Protein AF-A0A670I6H8-F1 (afdb_monomer)

Nearest PDB structures (foldseek):
  3t0o-assembly1_A  TM=8.809E-01  e=8.832E-13  Homo sapiens
  1v9h-assembly1_A  TM=9.093E-01  e=8.965E-08  Momordica charantia
  1j1g-assembly1_A  TM=8.677E-01  e=6.181E-08  Momordica charantia
  1ucg-assembly2_B  TM=8.524E-01  e=5.132E-08  Momordica charantia
  1j1f-assembly1_A  TM=8.633E-01  e=8.426E-08  Momordica charantia

Secondary structure (DSSP, 8-state):
--EEEEE-------------HHHHHHHHHHHHHHHHHS-SS----HHHHHHHHHHHHHHHHHSS------------TT----EEEEEE-HHHHHHHSTTT--SS--SS-EEEEEEESS-----TTS---GGGGGGGHHHHHHHS--SSSS-HHHHHHHHIIIIIHHHTTSGGG-SHHHHHHHHHHHHHHH-GGGG--SSGGGTTT--

Organism: Podarcis muralis (NCBI:txid64176)

pLDDT: mean 74.0, std 23.52, range [24.11, 98.75]

Radius of gyration: 29.2 Å; Cα contacts (8 Å, |Δi|>4): 208; chains: 1; bounding box: 50×47×90 Å

Structure (mmCIF, N/CA/C/O backbone):
data_AF-A0A670I6H8-F1
#
_entry.id   AF-A0A670I6H8-F1
#
loop_
_atom_site.group_PDB
_atom_site.id
_atom_site.type_symbol
_atom_site.label_atom_id
_atom_site.label_alt_id
_atom_site.label_comp_id
_atom_site.label_asym_id
_atom_site.label_entity_id
_atom_site.label_seq_id
_atom_site.pdbx_PDB_ins_code
_atom_site.Cartn_x
_atom_site.Cartn_y
_atom_site.Cartn_z
_atom_site.occupancy
_atom_site.B_iso_or_equiv
_atom_site.auth_seq_id
_atom_site.auth_comp_id
_atom_site.auth_asym_id
_atom_site.auth_atom_id
_atom_site.pdbx_PDB_model_num
ATOM 1 N N . MET A 1 1 ? -14.202 -12.743 -1.312 1.00 36.81 1 MET A N 1
ATOM 2 C CA . MET A 1 1 ? -14.841 -11.871 -2.321 1.00 36.81 1 MET A CA 1
ATOM 3 C C . MET A 1 1 ? -14.499 -10.436 -1.952 1.00 36.81 1 MET A C 1
ATOM 5 O O . MET A 1 1 ? -14.964 -9.972 -0.919 1.00 36.81 1 MET A O 1
ATOM 9 N N . GLY A 1 2 ? -13.589 -9.800 -2.690 1.00 37.97 2 GLY A N 1
ATOM 10 C CA . GLY A 1 2 ? -13.248 -8.386 -2.511 1.00 37.97 2 GLY A CA 1
ATOM 11 C C . GLY A 1 2 ? -14.056 -7.534 -3.485 1.00 37.97 2 GLY A C 1
ATOM 12 O O . GLY A 1 2 ? -14.325 -7.978 -4.600 1.00 37.97 2 GLY A O 1
ATOM 13 N N . ALA A 1 3 ? -14.458 -6.337 -3.071 1.00 42.72 3 ALA A N 1
ATOM 14 C CA . ALA A 1 3 ? -14.991 -5.346 -3.997 1.00 42.72 3 ALA A CA 1
ATOM 15 C C . ALA A 1 3 ? -13.792 -4.588 -4.585 1.00 42.72 3 ALA A C 1
ATOM 17 O O . ALA A 1 3 ? -13.100 -3.858 -3.874 1.00 42.72 3 ALA A O 1
ATOM 18 N N . GLY A 1 4 ? -13.490 -4.827 -5.861 1.00 40.19 4 GLY A N 1
ATOM 19 C CA . GLY A 1 4 ? -12.457 -4.095 -6.591 1.00 40.19 4 GLY A CA 1
ATOM 20 C C . GLY A 1 4 ? -13.044 -2.832 -7.206 1.00 40.19 4 GLY A C 1
ATOM 21 O O . GLY A 1 4 ? -14.034 -2.909 -7.931 1.00 40.19 4 GLY A O 1
ATOM 22 N N . VAL A 1 5 ? -12.445 -1.675 -6.936 1.00 48.03 5 VAL A N 1
ATOM 23 C CA . VAL A 1 5 ? -12.724 -0.461 -7.711 1.00 48.03 5 VAL A CA 1
ATOM 24 C C . VAL A 1 5 ? -11.709 -0.412 -8.848 1.00 48.03 5 VAL A C 1
ATOM 26 O O . VAL A 1 5 ? -10.502 -0.369 -8.610 1.00 48.03 5 VAL A O 1
ATOM 29 N N . LEU A 1 6 ? -12.211 -0.446 -10.082 1.00 45.69 6 LEU A N 1
ATOM 30 C CA . LEU A 1 6 ? -11.422 -0.242 -11.294 1.00 45.69 6 LEU A CA 1
ATOM 31 C C . LEU A 1 6 ? -10.987 1.223 -11.367 1.00 45.69 6 LEU A C 1
ATOM 33 O O . LEU A 1 6 ? -11.836 2.116 -11.398 1.00 45.69 6 LEU A O 1
ATOM 37 N N . GLN A 1 7 ? -9.682 1.477 -11.418 1.00 49.28 7 GLN A N 1
ATOM 38 C CA . GLN A 1 7 ? -9.163 2.806 -11.723 1.00 49.28 7 GLN A CA 1
ATOM 39 C C . GLN A 1 7 ? -8.162 2.728 -12.866 1.00 49.28 7 GLN A C 1
ATOM 41 O O . GLN A 1 7 ? -7.113 2.100 -12.752 1.00 49.28 7 GLN A O 1
ATOM 46 N N . ASN A 1 8 ? -8.488 3.412 -13.961 1.00 43.06 8 ASN A N 1
ATOM 47 C CA . ASN A 1 8 ? -7.545 3.644 -15.040 1.00 43.06 8 ASN A CA 1
ATOM 48 C C . ASN A 1 8 ? -6.608 4.796 -14.624 1.00 43.06 8 ASN A C 1
ATOM 50 O O . ASN A 1 8 ? -7.064 5.924 -14.425 1.00 43.06 8 ASN A O 1
ATOM 54 N N . LEU A 1 9 ? -5.317 4.503 -14.432 1.00 48.88 9 LEU A N 1
ATOM 55 C CA . LEU A 1 9 ? -4.284 5.491 -14.087 1.00 48.88 9 LEU A CA 1
ATOM 56 C C . LEU A 1 9 ? -3.598 6.094 -15.329 1.00 48.88 9 LEU A C 1
ATOM 58 O O . LEU A 1 9 ? -2.541 6.711 -15.189 1.00 48.88 9 LEU A O 1
ATOM 62 N N . GLU A 1 10 ? -4.175 5.950 -16.528 1.00 43.66 10 GLU A N 1
ATOM 63 C CA . GLU A 1 10 ? -3.651 6.527 -17.772 1.00 43.66 10 GLU A CA 1
ATOM 64 C C . GLU A 1 10 ? -3.639 8.066 -17.749 1.00 43.66 10 GLU A C 1
ATOM 66 O O . GLU A 1 10 ? -4.534 8.764 -18.219 1.00 43.66 10 GLU A O 1
ATOM 71 N N . GLY A 1 11 ? -2.553 8.598 -17.200 1.00 36.62 11 GLY A N 1
ATOM 72 C CA . GLY A 1 11 ? -2.051 9.946 -17.409 1.00 36.62 11 GLY A CA 1
ATOM 73 C C . GLY A 1 11 ? -0.673 9.897 -18.065 1.00 36.62 11 GLY A C 1
ATOM 74 O O . GLY A 1 11 ? 0.249 10.542 -17.576 1.00 36.62 11 GLY A O 1
ATOM 75 N N . GLN A 1 12 ? -0.498 9.118 -19.139 1.00 33.16 12 GLN A N 1
ATOM 76 C CA . GLN A 1 12 ? 0.693 9.229 -19.983 1.00 33.16 12 GLN A CA 1
ATOM 77 C C . GLN A 1 12 ? 0.492 10.367 -20.983 1.00 33.16 12 GLN A C 1
ATOM 79 O O . GLN A 1 12 ? -0.220 10.266 -21.980 1.00 33.16 12 GLN A O 1
ATOM 84 N N . LYS A 1 13 ? 1.144 11.490 -20.693 1.00 26.19 13 LYS A N 1
ATOM 85 C CA . LYS A 1 13 ? 1.413 12.528 -21.678 1.00 26.19 13 LYS A CA 1
ATOM 86 C C . LYS A 1 13 ? 2.395 11.918 -22.684 1.00 26.19 13 LYS A C 1
ATOM 88 O O . LYS A 1 13 ? 3.559 11.718 -22.351 1.00 26.19 13 LYS A O 1
ATOM 93 N N . PHE A 1 14 ? 1.923 11.582 -23.882 1.00 24.11 14 PHE A N 1
ATOM 94 C CA . PHE A 1 14 ? 2.799 11.250 -25.003 1.00 24.11 14 PHE A CA 1
ATOM 95 C C . PHE A 1 14 ? 3.591 12.509 -25.374 1.00 24.11 14 PHE A C 1
ATOM 97 O O . PHE A 1 14 ? 3.126 13.340 -26.154 1.00 24.11 14 PHE A O 1
ATOM 104 N N . ASP A 1 15 ? 4.784 12.673 -24.803 1.00 24.97 15 ASP A N 1
ATOM 105 C CA . ASP A 1 15 ? 5.810 13.483 -25.448 1.00 24.97 15 ASP A CA 1
ATOM 106 C C . ASP A 1 15 ? 6.264 12.696 -26.679 1.00 24.97 15 ASP A C 1
ATOM 108 O O . ASP A 1 15 ? 7.036 11.739 -26.599 1.00 24.97 15 ASP A O 1
ATOM 112 N N . PHE A 1 16 ? 5.736 13.082 -27.842 1.00 25.30 16 PHE A N 1
ATOM 113 C CA . PHE A 1 16 ? 6.288 12.676 -29.126 1.00 25.30 16 PHE A CA 1
ATOM 114 C C . PHE A 1 16 ? 7.696 13.272 -29.248 1.00 25.30 16 PHE A C 1
ATOM 116 O O . PHE A 1 16 ? 7.891 14.329 -29.849 1.00 25.30 16 PHE A O 1
ATOM 123 N N . SER A 1 17 ? 8.704 12.586 -28.708 1.00 25.92 17 SER A N 1
ATOM 124 C CA . SER A 1 17 ? 10.067 12.746 -29.203 1.00 25.92 17 SER A CA 1
ATOM 125 C C . SER A 1 17 ? 10.084 12.190 -30.624 1.00 25.92 17 SER A C 1
ATOM 127 O O . SER A 1 17 ? 10.153 10.985 -30.856 1.00 25.92 17 SER A O 1
ATOM 129 N N . PHE A 1 18 ? 9.949 13.092 -31.594 1.00 30.95 18 PHE A N 1
ATOM 130 C CA . PHE A 1 18 ? 10.131 12.807 -33.009 1.00 30.95 18 PHE A CA 1
ATOM 131 C C . PHE A 1 18 ? 11.586 12.401 -33.259 1.00 30.95 18 PHE A C 1
ATOM 133 O O . PHE A 1 18 ? 12.443 13.227 -33.561 1.00 30.95 18 PHE A O 1
ATOM 140 N N . THR A 1 19 ? 11.866 11.107 -33.190 1.00 42.59 19 THR A N 1
ATOM 141 C CA . THR A 1 19 ? 13.058 10.528 -33.808 1.00 42.59 19 THR A CA 1
ATOM 142 C C . THR A 1 19 ? 12.601 9.488 -34.815 1.00 42.59 19 THR A C 1
ATOM 144 O O . THR A 1 19 ? 12.509 8.307 -34.498 1.00 42.59 19 THR A O 1
ATOM 147 N N . SER A 1 20 ? 12.258 9.917 -36.031 1.00 39.44 20 SER A N 1
ATOM 148 C CA . SER A 1 20 ? 11.932 8.975 -37.101 1.00 39.44 20 SER A CA 1
ATOM 149 C C . SER A 1 20 ? 12.621 9.331 -38.413 1.00 39.44 20 SER A C 1
ATOM 151 O O . SER A 1 20 ? 12.510 10.450 -38.925 1.00 39.44 20 SER A O 1
ATOM 153 N N . ASN A 1 21 ? 13.265 8.314 -38.989 1.00 43.53 21 ASN A N 1
ATOM 154 C CA . ASN A 1 21 ? 13.828 8.278 -40.339 1.00 43.53 21 ASN A CA 1
ATOM 155 C C . ASN A 1 21 ? 12.810 8.656 -41.436 1.00 43.53 21 ASN A C 1
ATOM 157 O O . ASN A 1 21 ? 13.212 8.973 -42.554 1.00 43.53 21 ASN A O 1
ATOM 161 N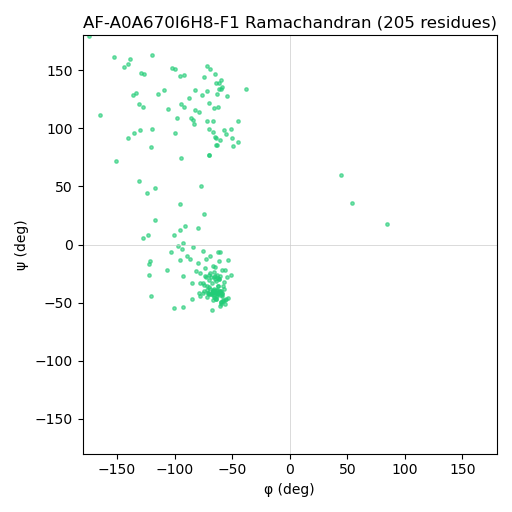 N . SER A 1 22 ? 11.510 8.707 -41.120 1.00 42.31 22 SER A N 1
ATOM 162 C CA . SER A 1 22 ? 10.468 9.259 -41.995 1.00 42.31 22 SER A CA 1
ATOM 163 C C . SER A 1 22 ? 10.731 10.722 -42.368 1.00 42.31 22 SER A C 1
ATOM 165 O O . SER A 1 22 ? 10.470 11.121 -43.499 1.00 42.31 22 SER A O 1
ATOM 167 N N . CYS A 1 23 ? 11.283 11.524 -41.448 1.00 47.53 23 CYS A N 1
ATOM 168 C CA . CYS A 1 23 ? 11.564 12.936 -41.710 1.00 47.53 23 CYS A CA 1
ATOM 169 C C . CYS A 1 23 ? 12.753 13.092 -42.673 1.00 47.53 23 CYS A C 1
ATOM 171 O O . CYS A 1 23 ? 12.693 13.890 -43.603 1.00 47.53 23 CYS A O 1
ATOM 173 N N . LEU A 1 24 ? 13.792 12.255 -42.538 1.00 47.47 24 LEU A N 1
ATOM 174 C CA . LEU A 1 24 ? 14.937 12.245 -43.458 1.00 47.47 24 LEU A CA 1
ATOM 175 C C . LEU A 1 24 ? 14.542 11.854 -44.886 1.00 47.47 24 LEU A C 1
ATOM 177 O O . LEU A 1 24 ? 15.033 12.465 -45.830 1.00 47.47 24 LEU A O 1
ATOM 181 N N . ILE A 1 25 ? 13.641 10.886 -45.065 1.00 49.50 25 ILE A N 1
ATOM 182 C CA . ILE A 1 25 ? 13.206 10.448 -46.402 1.00 49.50 25 ILE A CA 1
ATOM 183 C C . ILE A 1 25 ? 12.370 11.537 -47.091 1.00 49.50 25 ILE A C 1
ATOM 185 O O . ILE A 1 25 ? 12.605 11.845 -48.260 1.00 49.50 25 ILE A O 1
ATOM 189 N N . VAL A 1 26 ? 11.454 12.184 -46.362 1.00 53.72 26 VAL A N 1
ATOM 190 C CA . VAL A 1 26 ? 10.645 13.292 -46.901 1.00 53.72 26 VAL A CA 1
ATOM 191 C C . VAL A 1 26 ? 11.522 14.510 -47.221 1.00 53.72 26 VAL A C 1
ATOM 193 O O . VAL A 1 26 ? 11.365 15.122 -48.279 1.00 53.72 26 VAL A O 1
ATOM 196 N N . VAL A 1 27 ? 12.500 14.823 -46.365 1.00 54.62 27 VAL A N 1
ATOM 197 C CA . VAL A 1 27 ? 13.456 15.922 -46.577 1.00 54.62 27 VAL A CA 1
ATOM 198 C C . VAL A 1 27 ? 14.383 15.637 -47.764 1.00 54.62 27 VAL A C 1
ATOM 200 O O . VAL A 1 27 ? 14.604 16.531 -48.579 1.00 54.62 27 VAL A O 1
ATOM 203 N N . LEU A 1 28 ? 14.867 14.403 -47.939 1.00 52.50 28 LEU A N 1
ATOM 204 C CA . LEU A 1 28 ? 15.690 14.018 -49.093 1.00 52.50 28 LEU A CA 1
ATOM 205 C C . LEU A 1 28 ? 14.898 14.071 -50.405 1.00 52.50 28 LEU A C 1
ATOM 207 O O . LEU A 1 28 ? 15.410 14.580 -51.402 1.00 52.50 28 LEU A O 1
ATOM 211 N N . CYS A 1 29 ? 13.636 13.631 -50.412 1.00 54.56 29 CYS A N 1
ATOM 212 C CA . CYS A 1 29 ? 12.775 13.748 -51.589 1.00 54.56 29 CYS A CA 1
ATOM 213 C C . CYS A 1 29 ? 12.508 15.213 -51.967 1.00 54.56 29 CYS A C 1
ATOM 215 O O . CYS A 1 29 ? 12.583 15.551 -53.147 1.00 54.56 29 CYS A O 1
ATOM 217 N N . LEU A 1 30 ? 12.267 16.096 -50.991 1.00 54.38 30 LEU A N 1
ATOM 218 C CA . LEU A 1 30 ? 12.069 17.527 -51.243 1.00 54.38 30 LEU A CA 1
ATOM 219 C C . LEU A 1 30 ? 13.361 18.227 -51.698 1.00 54.38 30 LEU A C 1
ATOM 221 O O . LEU A 1 30 ? 13.311 19.040 -52.620 1.00 54.38 30 LEU A O 1
ATOM 225 N N . HIS A 1 31 ? 14.523 17.874 -51.138 1.00 53.84 31 HIS A N 1
ATOM 226 C CA . HIS A 1 31 ? 15.820 18.423 -51.558 1.00 53.84 31 HIS A CA 1
ATOM 227 C C . HIS A 1 31 ? 16.220 18.005 -52.976 1.00 53.84 31 HIS A C 1
ATOM 229 O O . HIS A 1 31 ? 16.730 18.828 -53.741 1.00 53.84 31 HIS A O 1
ATOM 235 N N . VAL A 1 32 ? 15.974 16.749 -53.358 1.00 57.47 32 VAL A N 1
ATOM 236 C CA . VAL A 1 32 ? 16.208 16.276 -54.731 1.00 57.47 32 VAL A CA 1
ATOM 237 C C . VAL A 1 32 ? 15.244 16.966 -55.699 1.00 57.47 32 VAL A C 1
ATOM 239 O O . VAL A 1 32 ? 15.658 17.380 -56.779 1.00 57.47 32 VAL A O 1
ATOM 242 N N . PHE A 1 33 ? 13.987 17.177 -55.299 1.00 58.31 33 PHE A N 1
ATOM 243 C CA . PHE A 1 33 ? 12.995 17.874 -56.117 1.00 58.31 33 PHE A CA 1
ATOM 244 C C . PHE A 1 33 ? 13.359 19.351 -56.345 1.00 58.31 33 PHE A C 1
ATOM 246 O O . PHE A 1 33 ? 13.346 19.813 -57.485 1.00 58.31 33 PHE A O 1
ATOM 253 N N . PHE A 1 34 ? 13.784 20.072 -55.301 1.00 55.00 34 PHE A N 1
ATOM 254 C CA . PHE A 1 34 ? 14.253 21.458 -55.427 1.00 55.00 34 PHE A CA 1
ATOM 255 C C . PHE A 1 34 ? 15.538 21.572 -56.264 1.00 55.00 34 PHE A C 1
ATOM 257 O O . PHE A 1 34 ? 15.620 22.437 -57.134 1.00 55.00 34 PHE A O 1
ATOM 264 N N . SER A 1 35 ? 16.488 20.642 -56.109 1.00 50.97 35 SER A N 1
ATOM 265 C CA . SER A 1 35 ? 17.739 20.634 -56.890 1.00 50.97 35 SER A CA 1
ATOM 266 C C . SER A 1 35 ? 17.515 20.383 -58.391 1.00 50.97 35 SER A C 1
ATOM 268 O O . SER A 1 35 ? 18.292 20.843 -59.233 1.00 50.97 35 SER A O 1
ATOM 270 N N . ILE A 1 36 ? 16.444 19.663 -58.745 1.00 52.12 36 ILE A N 1
ATOM 271 C CA . ILE A 1 36 ? 16.041 19.419 -60.138 1.00 52.12 36 ILE A CA 1
ATOM 272 C C . ILE A 1 36 ? 15.326 20.645 -60.732 1.00 52.12 36 ILE A C 1
ATOM 274 O O . ILE A 1 36 ? 15.494 20.917 -61.921 1.00 52.12 36 ILE A O 1
ATOM 278 N N . ILE A 1 37 ? 14.580 21.409 -59.925 1.00 49.53 37 ILE A N 1
ATOM 279 C CA . ILE A 1 37 ? 13.879 22.628 -60.366 1.00 49.53 37 ILE A CA 1
ATOM 280 C C . ILE A 1 37 ? 14.847 23.811 -60.558 1.00 49.53 37 ILE A C 1
ATOM 282 O O . ILE A 1 37 ? 14.653 24.606 -61.475 1.00 49.53 37 ILE A O 1
ATOM 286 N N . GLU A 1 38 ? 15.916 23.913 -59.760 1.00 45.38 38 GLU A N 1
ATOM 287 C CA . GLU A 1 38 ? 16.879 25.031 -59.822 1.00 45.38 38 GLU A CA 1
ATOM 288 C C . GLU A 1 38 ? 17.992 24.892 -60.879 1.00 45.38 38 GLU A C 1
ATOM 290 O O . GLU A 1 38 ? 18.788 25.812 -61.068 1.00 45.38 38 GLU A O 1
ATOM 295 N N . SER A 1 39 ? 18.057 23.787 -61.628 1.00 38.44 39 SER A N 1
ATOM 296 C CA . SER A 1 39 ? 19.054 23.620 -62.697 1.00 38.44 39 SER A CA 1
ATOM 297 C C . SER A 1 39 ? 18.614 24.315 -64.002 1.00 38.44 39 SER A C 1
ATOM 299 O O . SER A 1 39 ? 17.664 23.864 -64.644 1.00 38.44 39 SER A O 1
ATOM 301 N N . PRO A 1 40 ? 19.319 25.350 -64.510 1.00 48.34 40 PRO A N 1
ATOM 302 C CA . PRO A 1 40 ? 18.792 26.216 -65.571 1.00 48.34 40 PRO A CA 1
ATOM 303 C C . PRO A 1 40 ? 18.878 25.638 -66.996 1.00 48.34 40 PRO A C 1
ATOM 305 O O . PRO A 1 40 ? 18.728 26.384 -67.963 1.00 48.34 40 PRO A O 1
ATOM 308 N N . LYS A 1 41 ? 19.130 24.334 -67.187 1.00 49.38 41 LYS A N 1
ATOM 309 C CA . LYS A 1 41 ? 19.254 23.727 -68.530 1.00 49.38 41 LYS A CA 1
ATOM 310 C C . LYS A 1 41 ? 18.837 22.253 -68.587 1.00 49.38 41 LYS A C 1
ATOM 312 O O . LYS A 1 41 ? 19.676 21.381 -68.804 1.00 49.38 41 LYS A O 1
ATOM 317 N N . ARG A 1 42 ? 17.538 21.957 -68.487 1.00 48.41 42 ARG A N 1
ATOM 318 C CA . ARG A 1 42 ? 16.946 20.779 -69.157 1.00 48.41 42 ARG A CA 1
ATOM 319 C C . ARG A 1 42 ? 15.424 20.888 -69.200 1.00 48.41 42 ARG A C 1
ATOM 321 O O . ARG A 1 42 ? 14.772 20.771 -68.171 1.00 48.41 42 ARG A O 1
ATOM 328 N N . SER A 1 43 ? 14.846 21.079 -70.387 1.00 50.56 43 SER A N 1
ATOM 329 C CA . SER A 1 43 ? 13.400 20.910 -70.551 1.00 50.56 43 SER A CA 1
ATOM 330 C C . SER A 1 43 ? 13.086 19.418 -70.472 1.00 50.56 43 SER A C 1
ATOM 332 O O . SER A 1 43 ? 13.400 18.657 -71.391 1.00 50.56 43 SER A O 1
ATOM 334 N N . MET A 1 44 ? 12.507 18.988 -69.359 1.00 52.03 44 MET A N 1
ATOM 335 C CA . MET A 1 44 ? 12.016 17.626 -69.219 1.00 52.03 44 MET A CA 1
ATOM 336 C C . MET A 1 44 ? 10.705 17.506 -69.999 1.00 52.03 44 MET A C 1
ATOM 338 O O . MET A 1 44 ? 9.807 18.336 -69.875 1.00 52.03 44 MET A O 1
ATOM 342 N N . ASN A 1 45 ? 10.614 16.500 -70.860 1.00 51.91 45 ASN A N 1
ATOM 343 C CA . ASN A 1 45 ? 9.425 16.217 -71.649 1.00 51.91 45 ASN A CA 1
ATOM 344 C C . ASN A 1 45 ? 8.250 15.825 -70.725 1.00 51.91 45 ASN A C 1
ATOM 346 O O . ASN A 1 45 ? 8.449 15.072 -69.767 1.00 51.91 45 ASN A O 1
ATOM 350 N N . PRO A 1 46 ? 7.021 16.300 -71.007 1.00 52.31 46 PRO A N 1
ATOM 351 C CA . PRO A 1 46 ? 5.875 16.193 -70.095 1.00 52.31 46 PRO A CA 1
ATOM 352 C C . PRO A 1 46 ? 5.497 14.743 -69.759 1.00 52.31 46 PRO A C 1
ATOM 354 O O . PRO A 1 46 ? 5.022 14.463 -68.662 1.00 52.31 46 PRO A O 1
ATOM 357 N N . ILE A 1 47 ? 5.800 13.808 -70.663 1.00 57.09 47 ILE A N 1
ATOM 358 C CA . ILE A 1 47 ? 5.600 12.366 -70.471 1.00 57.09 47 ILE A CA 1
ATOM 359 C C . ILE A 1 47 ? 6.535 11.822 -69.379 1.00 57.09 47 ILE A C 1
ATOM 361 O O . ILE A 1 47 ? 6.100 11.069 -68.518 1.00 57.09 47 ILE A O 1
ATOM 365 N N . THR A 1 48 ? 7.797 12.256 -69.345 1.00 54.44 48 THR A N 1
ATOM 366 C CA . THR A 1 48 ? 8.786 11.791 -68.356 1.00 54.44 48 THR A CA 1
ATOM 367 C C . THR A 1 48 ? 8.494 12.342 -66.963 1.00 54.44 48 THR A C 1
ATOM 369 O O . THR A 1 48 ? 8.656 11.630 -65.977 1.00 54.44 48 THR A O 1
ATOM 372 N N . SER A 1 49 ? 8.001 13.582 -66.871 1.00 57.00 49 SER A N 1
ATOM 373 C CA . SER A 1 49 ? 7.547 14.155 -65.597 1.00 57.00 49 SER A CA 1
ATOM 374 C C . SER A 1 49 ? 6.331 13.398 -65.056 1.00 57.00 49 SER A C 1
ATOM 376 O O . SER A 1 49 ? 6.335 12.986 -63.898 1.00 57.00 49 SER A O 1
ATOM 378 N N . TYR A 1 50 ? 5.342 13.114 -65.906 1.00 64.12 50 TYR A N 1
ATOM 379 C CA . TYR A 1 50 ? 4.165 12.336 -65.523 1.00 64.12 50 TYR A CA 1
ATOM 380 C C . TYR A 1 50 ? 4.522 10.902 -65.097 1.00 64.12 50 TYR A C 1
ATOM 382 O O . TYR A 1 50 ? 4.046 10.438 -64.065 1.00 64.12 50 TYR A O 1
ATOM 390 N N . CYS A 1 51 ? 5.422 10.221 -65.815 1.00 63.38 51 CYS A N 1
ATOM 391 C CA . CYS A 1 51 ? 5.891 8.884 -65.441 1.00 63.38 51 CYS A CA 1
ATOM 392 C C . CYS A 1 51 ? 6.609 8.855 -64.082 1.00 63.38 51 CYS A C 1
ATOM 394 O O . CYS A 1 51 ? 6.440 7.891 -63.340 1.00 63.38 51 CYS A O 1
ATOM 396 N N . LEU A 1 52 ? 7.363 9.902 -63.729 1.00 62.56 52 LEU A N 1
ATOM 397 C CA . LEU A 1 52 ? 8.003 10.015 -62.413 1.00 62.56 52 LEU A CA 1
ATOM 398 C C . LEU A 1 52 ? 6.977 10.257 -61.301 1.00 62.56 52 LEU A C 1
ATOM 400 O O . LEU A 1 52 ? 7.048 9.609 -60.263 1.00 62.56 52 LEU A O 1
ATOM 404 N N . PHE A 1 53 ? 5.989 11.127 -61.523 1.00 65.44 53 PHE A N 1
ATOM 405 C CA . PHE A 1 53 ? 4.926 11.376 -60.544 1.00 65.44 53 PHE A CA 1
ATOM 406 C C . PHE A 1 53 ? 4.061 10.143 -60.300 1.00 65.44 53 PHE A C 1
ATOM 408 O O . PHE A 1 53 ? 3.816 9.779 -59.154 1.00 65.44 53 PHE A O 1
ATOM 415 N N . VAL A 1 54 ? 3.639 9.473 -61.371 1.00 67.00 54 VAL A N 1
ATOM 416 C CA . VAL A 1 54 ? 2.832 8.256 -61.289 1.00 67.00 54 VAL A CA 1
ATOM 417 C C . VAL A 1 54 ? 3.664 7.127 -60.675 1.00 67.00 54 VAL A C 1
ATOM 419 O O . VAL A 1 54 ? 3.196 6.475 -59.752 1.00 67.00 54 VAL A O 1
ATOM 422 N N . GLY A 1 55 ? 4.928 6.960 -61.076 1.00 63.28 55 GLY A N 1
ATOM 423 C CA . GLY A 1 55 ? 5.849 5.984 -60.484 1.00 63.28 55 GLY A CA 1
ATOM 424 C C . GLY A 1 55 ? 6.074 6.185 -58.983 1.00 63.28 55 GLY A C 1
ATOM 425 O O . GLY A 1 55 ? 5.984 5.222 -58.229 1.00 63.28 55 GLY A O 1
ATOM 426 N N . CYS A 1 56 ? 6.282 7.423 -58.525 1.00 65.00 56 CYS A N 1
ATOM 427 C CA . CYS A 1 56 ? 6.403 7.743 -57.099 1.00 65.00 56 CYS A CA 1
ATOM 428 C C . CYS A 1 56 ? 5.086 7.538 -56.335 1.00 65.00 56 CYS A C 1
ATOM 430 O O . CYS A 1 56 ? 5.119 7.124 -55.182 1.00 65.00 56 CYS A O 1
ATOM 432 N N . PHE A 1 57 ? 3.933 7.778 -56.967 1.00 64.12 57 PHE A N 1
ATOM 433 C CA . PHE A 1 57 ? 2.621 7.551 -56.356 1.00 64.12 57 PHE A CA 1
ATOM 434 C C . PHE A 1 57 ? 2.316 6.052 -56.214 1.00 64.12 57 PHE A C 1
ATOM 436 O O . PHE A 1 57 ? 1.883 5.608 -55.156 1.00 64.12 57 PHE A O 1
ATOM 443 N N . TRP A 1 58 ? 2.630 5.241 -57.230 1.00 58.50 58 TRP A N 1
ATOM 444 C CA . TRP A 1 58 ? 2.524 3.781 -57.139 1.00 58.50 58 TRP A CA 1
ATOM 445 C C . TRP A 1 58 ? 3.591 3.181 -56.211 1.00 58.50 58 TRP A C 1
ATOM 447 O O . TRP A 1 58 ? 3.294 2.212 -55.531 1.00 58.50 58 TRP A O 1
ATOM 457 N N . LEU A 1 59 ? 4.786 3.770 -56.083 1.00 60.56 59 LEU A N 1
ATOM 458 C CA . LEU A 1 59 ? 5.780 3.384 -55.066 1.00 60.56 59 LEU A CA 1
ATOM 459 C C . LEU A 1 59 ? 5.391 3.830 -53.647 1.00 60.56 59 LEU A C 1
ATOM 461 O O . LEU A 1 59 ? 5.748 3.156 -52.693 1.00 60.56 59 LEU A O 1
ATOM 465 N N . ALA A 1 60 ? 4.629 4.907 -53.470 1.00 61.78 60 ALA A N 1
ATOM 466 C CA . ALA A 1 60 ? 4.082 5.268 -52.161 1.00 61.78 60 ALA A CA 1
ATOM 467 C C . ALA A 1 60 ? 2.911 4.353 -51.757 1.00 61.78 60 ALA A C 1
ATOM 469 O O . ALA A 1 60 ? 2.777 4.019 -50.585 1.00 61.78 60 ALA A O 1
ATOM 470 N N . ILE A 1 61 ? 2.093 3.916 -52.725 1.00 63.00 61 ILE A N 1
ATOM 471 C CA . ILE A 1 61 ? 0.934 3.039 -52.481 1.00 63.00 61 ILE A CA 1
ATOM 472 C C . ILE A 1 61 ? 1.322 1.545 -52.432 1.00 63.00 61 ILE A C 1
ATOM 474 O O . ILE A 1 61 ? 0.718 0.798 -51.671 1.00 63.00 61 ILE A O 1
ATOM 478 N N . PHE A 1 62 ? 2.329 1.101 -53.198 1.00 58.06 62 PHE A N 1
ATOM 479 C CA . PHE A 1 62 ? 2.751 -0.313 -53.303 1.00 58.06 62 PHE A CA 1
ATOM 480 C C . PHE A 1 62 ? 4.216 -0.576 -52.911 1.00 58.06 62 PHE A C 1
ATOM 482 O O . PHE A 1 62 ? 4.602 -1.729 -52.740 1.00 58.06 62 PHE A O 1
ATOM 489 N N . GLY A 1 63 ? 5.048 0.462 -52.796 1.00 50.69 63 GLY A N 1
ATOM 490 C CA . GLY A 1 63 ? 6.424 0.391 -52.276 1.00 50.69 63 GLY A CA 1
ATOM 491 C C . GLY A 1 63 ? 6.530 0.763 -50.794 1.00 50.69 63 GLY A C 1
ATOM 492 O O . GLY A 1 63 ? 7.602 0.623 -50.206 1.00 50.69 63 GLY A O 1
ATOM 493 N N . GLY A 1 64 ? 5.410 1.125 -50.157 1.00 51.66 64 GLY A N 1
ATOM 494 C CA . GLY A 1 64 ? 5.173 0.686 -48.792 1.00 51.66 64 GLY A CA 1
ATOM 495 C C . GLY A 1 64 ? 5.151 -0.833 -48.842 1.00 51.66 64 GLY A C 1
ATOM 496 O O . GLY A 1 64 ? 4.115 -1.433 -49.117 1.00 51.66 64 GLY A O 1
ATOM 497 N N . THR A 1 65 ? 6.321 -1.457 -48.671 1.00 45.78 65 THR A N 1
ATOM 498 C CA . THR A 1 65 ? 6.408 -2.863 -48.284 1.00 45.78 65 THR A CA 1
ATOM 499 C C . THR A 1 65 ? 5.294 -3.106 -47.295 1.00 45.78 65 THR A C 1
ATOM 501 O O . THR A 1 65 ? 5.116 -2.271 -46.410 1.00 45.78 65 THR A O 1
ATOM 504 N N . ALA A 1 66 ? 4.558 -4.198 -47.465 1.00 47.44 66 ALA A N 1
ATOM 505 C CA . ALA A 1 66 ? 3.664 -4.713 -46.455 1.00 47.44 66 ALA A CA 1
ATOM 506 C C . ALA A 1 66 ? 4.410 -4.795 -45.111 1.00 47.44 66 ALA A C 1
ATOM 508 O O . ALA A 1 66 ? 4.892 -5.847 -44.714 1.00 47.44 66 ALA A O 1
ATOM 509 N N . THR A 1 67 ? 4.460 -3.691 -44.372 1.00 46.06 67 THR A N 1
ATOM 510 C CA . THR A 1 67 ? 4.234 -3.712 -42.951 1.00 46.06 67 THR A CA 1
ATOM 511 C C . THR A 1 67 ? 2.747 -4.015 -42.875 1.00 46.06 67 THR A C 1
ATOM 513 O O . THR A 1 67 ? 1.904 -3.157 -42.641 1.00 46.06 67 THR A O 1
ATOM 516 N N . HIS A 1 68 ? 2.416 -5.290 -43.102 1.00 37.31 68 HIS A N 1
ATOM 517 C CA . HIS A 1 68 ? 1.581 -5.921 -42.108 1.00 37.31 68 HIS A CA 1
ATOM 518 C C . HIS A 1 68 ? 2.256 -5.480 -40.813 1.00 37.31 68 HIS A C 1
ATOM 520 O O . HIS A 1 68 ? 3.421 -5.828 -40.592 1.00 37.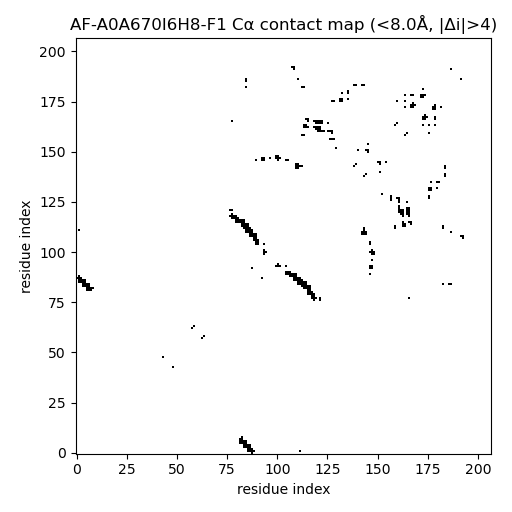31 68 HIS A O 1
ATOM 526 N N . GLU A 1 69 ? 1.634 -4.551 -40.086 1.00 43.31 69 GLU A N 1
ATOM 527 C CA . GLU A 1 69 ? 1.851 -4.481 -38.657 1.00 43.31 69 GLU A CA 1
ATOM 528 C C . GLU A 1 69 ? 1.614 -5.930 -38.235 1.00 43.31 69 GLU A C 1
ATOM 530 O O . GLU A 1 69 ? 0.499 -6.419 -38.083 1.00 43.31 69 GLU A O 1
ATOM 535 N N . LEU A 1 70 ? 2.695 -6.705 -38.208 1.00 41.34 70 LEU A N 1
ATOM 536 C CA . LEU A 1 70 ? 2.870 -7.621 -37.129 1.00 41.34 70 LEU A CA 1
ATOM 537 C C . LEU A 1 70 ? 2.770 -6.653 -35.955 1.00 41.34 70 LEU A C 1
ATOM 539 O O . LEU A 1 70 ? 3.730 -5.953 -35.640 1.00 41.34 70 LEU A O 1
ATOM 543 N N . GLU A 1 71 ? 1.566 -6.531 -35.386 1.00 43.22 71 GLU A N 1
ATOM 544 C CA . GLU A 1 71 ? 1.472 -6.597 -33.941 1.00 43.22 71 GLU A CA 1
ATOM 545 C C . GLU A 1 71 ? 2.367 -7.782 -33.593 1.00 43.22 71 GLU A C 1
ATOM 547 O O . GLU A 1 71 ? 1.972 -8.946 -33.641 1.00 43.22 71 GLU A O 1
ATOM 552 N N . GLU A 1 72 ? 3.651 -7.485 -33.403 1.00 43.59 72 GLU A N 1
ATOM 553 C CA . GLU A 1 72 ? 4.476 -8.226 -32.495 1.00 43.59 72 GLU A CA 1
ATOM 554 C C . GLU A 1 72 ? 3.614 -8.184 -31.248 1.00 43.59 72 GLU A C 1
ATOM 556 O O . GLU A 1 72 ? 3.433 -7.125 -30.641 1.00 43.59 72 GLU A O 1
ATOM 561 N N . SER A 1 73 ? 2.888 -9.281 -31.002 1.00 51.19 73 SER A N 1
ATOM 562 C CA . SER A 1 73 ? 2.256 -9.476 -29.719 1.00 51.19 73 SER A CA 1
ATOM 563 C C . SER A 1 73 ? 3.440 -9.396 -28.788 1.00 51.19 73 SER A C 1
ATOM 565 O O . SER A 1 73 ? 4.259 -10.317 -28.749 1.00 51.19 73 SER A O 1
ATOM 567 N N . ASP A 1 74 ? 3.606 -8.222 -28.200 1.00 53.31 74 ASP A N 1
ATOM 568 C CA . ASP A 1 74 ? 4.674 -7.924 -27.288 1.00 53.31 74 ASP A CA 1
ATOM 569 C C . ASP A 1 74 ? 4.338 -8.729 -26.039 1.00 53.31 74 ASP A C 1
ATOM 571 O O . ASP A 1 74 ? 3.727 -8.243 -25.086 1.00 53.31 74 ASP A O 1
ATOM 575 N N . ASP A 1 75 ? 4.608 -10.032 -26.132 1.00 54.75 75 ASP A N 1
ATOM 576 C CA . ASP A 1 75 ? 4.471 -11.044 -25.099 1.00 54.75 75 ASP A CA 1
ATOM 577 C C . ASP A 1 75 ? 5.662 -10.861 -24.162 1.00 54.75 75 ASP A C 1
ATOM 579 O O . ASP A 1 75 ? 6.461 -11.757 -23.893 1.00 54.75 75 ASP A O 1
ATOM 583 N N . HIS A 1 76 ? 5.846 -9.613 -23.732 1.00 61.47 76 HIS A N 1
ATOM 584 C CA . HIS A 1 76 ? 6.679 -9.300 -22.608 1.00 61.47 76 HIS A CA 1
ATOM 585 C C . HIS A 1 76 ? 6.035 -9.999 -21.416 1.00 61.47 76 HIS A C 1
ATOM 587 O O . HIS A 1 76 ? 4.878 -9.698 -21.080 1.00 61.47 76 HIS A O 1
ATOM 593 N N . PRO A 1 77 ? 6.753 -10.940 -20.774 1.00 67.19 77 PRO A N 1
ATOM 594 C CA . PRO A 1 77 ? 6.262 -11.525 -19.546 1.00 67.19 77 PRO A CA 1
ATOM 595 C C . PRO A 1 77 ? 5.970 -10.354 -18.611 1.00 67.19 77 PRO A C 1
ATOM 597 O O . PRO A 1 77 ? 6.818 -9.478 -18.440 1.00 67.19 77 PRO A O 1
ATOM 600 N N . HIS A 1 78 ? 4.754 -10.327 -18.064 1.00 79.94 78 HIS A N 1
ATOM 601 C CA . HIS A 1 78 ? 4.256 -9.294 -17.153 1.00 79.94 78 HIS A CA 1
ATOM 602 C C . HIS A 1 78 ? 3.658 -8.018 -17.770 1.00 79.94 78 HIS A C 1
ATOM 604 O O . HIS A 1 78 ? 3.466 -7.042 -17.045 1.00 79.94 78 HIS A O 1
ATOM 610 N N . LYS A 1 79 ? 3.271 -8.011 -19.053 1.00 88.50 79 LYS A N 1
ATOM 611 C CA . LYS A 1 79 ? 2.396 -6.947 -19.574 1.00 88.50 79 LYS A CA 1
ATOM 612 C C . LYS A 1 79 ? 1.029 -6.972 -18.874 1.00 88.50 79 LYS A C 1
ATOM 614 O O . LYS A 1 79 ? 0.369 -8.007 -18.805 1.00 88.50 79 LYS A O 1
ATOM 619 N N . TRP A 1 80 ? 0.592 -5.817 -18.389 1.00 92.81 80 TRP A N 1
ATOM 620 C CA . TRP A 1 80 ? -0.707 -5.613 -17.750 1.00 92.81 80 TRP A CA 1
ATOM 621 C C . TRP A 1 80 ? -1.295 -4.268 -18.187 1.00 92.81 80 TRP A C 1
ATOM 623 O O . TRP A 1 80 ? -0.561 -3.377 -18.615 1.00 92.81 80 TRP A O 1
ATOM 633 N N . GLU A 1 81 ? -2.618 -4.135 -18.123 1.00 91.25 81 GLU A N 1
ATOM 634 C CA . GLU A 1 81 ? -3.347 -2.984 -18.690 1.00 91.25 81 GLU A CA 1
ATOM 635 C C . GLU A 1 81 ? -4.180 -2.241 -17.646 1.00 91.25 81 GLU A C 1
ATOM 637 O O . GLU A 1 81 ? -4.451 -1.052 -17.793 1.00 91.25 81 GLU A O 1
ATOM 642 N N . MET A 1 82 ? -4.589 -2.932 -16.581 1.00 91.00 82 MET A N 1
ATOM 643 C CA . MET A 1 82 ? -5.482 -2.383 -15.566 1.00 91.00 82 MET A CA 1
ATOM 644 C C . MET A 1 82 ? -4.915 -2.594 -14.166 1.00 91.00 82 MET A C 1
ATOM 646 O O . MET A 1 82 ? -4.287 -3.614 -13.881 1.00 91.00 82 MET A O 1
ATOM 650 N N . LEU A 1 83 ? -5.202 -1.637 -13.279 1.00 93.00 83 LEU A N 1
ATOM 651 C CA . LEU A 1 83 ? -4.980 -1.765 -11.843 1.00 93.00 83 LEU A CA 1
ATOM 652 C C . LEU A 1 83 ? -6.311 -1.880 -11.107 1.00 93.00 83 LEU A C 1
ATOM 654 O O . LEU A 1 83 ? -7.229 -1.077 -11.294 1.00 93.00 83 LEU A O 1
ATOM 658 N N . TYR A 1 84 ? -6.378 -2.851 -10.206 1.00 93.88 84 TYR A N 1
ATOM 659 C CA . TYR A 1 84 ? -7.490 -3.039 -9.290 1.00 93.88 84 TYR A CA 1
ATOM 660 C C . TYR A 1 84 ? -7.085 -2.602 -7.895 1.00 93.88 84 TYR A C 1
ATOM 662 O O . TYR A 1 84 ? -6.227 -3.231 -7.280 1.00 93.88 84 TYR A O 1
ATOM 670 N N . LEU A 1 85 ? -7.744 -1.577 -7.356 1.00 96.06 85 LEU A N 1
ATOM 671 C CA . LEU A 1 85 ? -7.705 -1.356 -5.916 1.00 96.06 85 LEU A CA 1
ATOM 672 C C . LEU A 1 85 ? -8.774 -2.234 -5.263 1.00 96.06 85 LEU A C 1
ATOM 674 O O . LEU A 1 85 ? -9.977 -1.970 -5.360 1.00 96.06 85 LEU A O 1
ATOM 678 N N . VAL A 1 86 ? -8.327 -3.289 -4.597 1.00 95.81 86 VAL A N 1
ATOM 679 C CA . VAL A 1 86 ? -9.178 -4.299 -3.981 1.00 95.81 86 VAL A CA 1
ATOM 680 C C . VAL A 1 86 ? -9.413 -3.948 -2.524 1.00 95.81 86 VAL A C 1
ATOM 682 O O . VAL A 1 86 ? -8.478 -3.870 -1.730 1.00 95.81 86 VAL A O 1
ATOM 685 N N . HIS A 1 87 ? -10.682 -3.771 -2.168 1.00 92.50 87 HIS A N 1
ATOM 686 C CA . HIS A 1 87 ? -11.110 -3.601 -0.788 1.00 92.50 87 HIS A CA 1
ATOM 687 C C . HIS A 1 87 ? -11.652 -4.917 -0.238 1.00 92.50 87 HIS A C 1
ATOM 689 O O . HIS A 1 87 ? -12.239 -5.733 -0.958 1.00 92.50 87 HIS A O 1
ATOM 695 N N . GLN A 1 88 ? -11.512 -5.098 1.068 1.00 91.00 88 GLN A N 1
ATOM 696 C CA . GLN A 1 88 ? -12.084 -6.218 1.795 1.00 91.00 88 GLN A CA 1
ATOM 697 C C . GLN A 1 88 ? -12.924 -5.739 2.975 1.00 91.00 88 GLN A C 1
ATOM 699 O O . GLN A 1 88 ? -12.630 -4.718 3.597 1.00 91.00 88 GLN A O 1
ATOM 704 N N . TRP A 1 89 ? -13.985 -6.495 3.267 1.00 92.56 89 TRP A N 1
ATOM 705 C CA . TRP A 1 89 ? -14.804 -6.307 4.457 1.00 92.56 89 TRP A CA 1
ATOM 706 C C . TRP A 1 89 ? -14.353 -7.300 5.537 1.00 92.56 89 TRP A C 1
ATOM 708 O O . TRP A 1 89 ? -14.611 -8.503 5.384 1.00 92.56 89 TRP A O 1
ATOM 718 N N . PRO A 1 90 ? -13.693 -6.841 6.616 1.00 91.00 90 PRO A N 1
ATOM 719 C CA . PRO A 1 90 ? -13.047 -7.724 7.587 1.00 91.00 90 PRO A CA 1
ATOM 720 C C . PRO A 1 90 ? -14.011 -8.732 8.217 1.00 91.00 90 PRO A C 1
ATOM 722 O O . PRO A 1 90 ? -13.658 -9.898 8.346 1.00 91.00 90 PRO A O 1
ATOM 725 N N . VAL A 1 91 ? -15.260 -8.346 8.507 1.00 89.75 91 VAL A N 1
ATOM 726 C CA . VAL A 1 91 ? -16.271 -9.267 9.0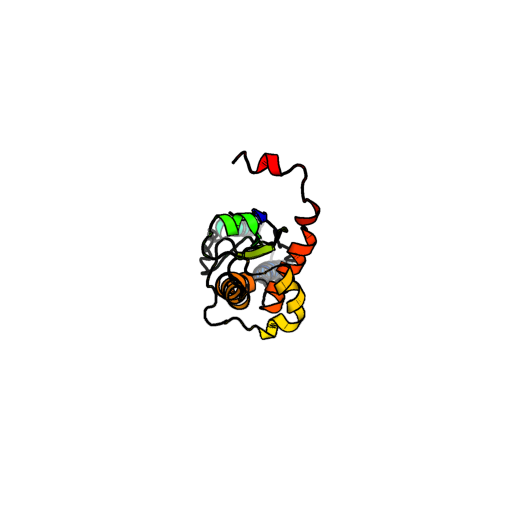69 1.00 89.75 91 VAL A CA 1
ATOM 727 C C . VAL A 1 91 ? -16.563 -10.446 8.134 1.00 89.75 91 VAL A C 1
ATOM 729 O O . VAL A 1 91 ? -16.710 -11.575 8.597 1.00 89.75 91 VAL A O 1
ATOM 732 N N . THR A 1 92 ? -16.650 -10.215 6.820 1.00 87.38 92 THR A N 1
ATOM 733 C CA . THR A 1 92 ? -16.909 -11.299 5.856 1.00 87.38 92 THR A CA 1
ATOM 734 C C . THR A 1 92 ? -15.689 -12.198 5.722 1.00 87.38 92 THR A C 1
ATOM 736 O O . THR A 1 92 ? -15.830 -13.417 5.761 1.00 87.38 92 THR A O 1
ATOM 739 N N . VAL A 1 93 ? -14.492 -11.613 5.608 1.00 89.25 93 VAL A N 1
ATOM 740 C CA . VAL A 1 93 ? -13.236 -12.378 5.528 1.00 89.25 93 VAL A CA 1
ATOM 741 C C . VAL A 1 93 ? -13.058 -13.251 6.773 1.00 89.25 93 VAL A C 1
ATOM 743 O O . VAL A 1 93 ? -12.740 -14.429 6.653 1.00 89.25 93 VAL A O 1
ATOM 746 N N . CYS A 1 94 ? -13.367 -12.700 7.944 1.00 86.44 94 CYS A N 1
ATOM 747 C CA . CYS A 1 94 ? -13.347 -13.384 9.230 1.00 86.44 94 CYS A CA 1
ATOM 748 C C . CYS A 1 94 ? -14.289 -14.592 9.280 1.00 86.44 94 CYS A C 1
ATOM 750 O O . CYS A 1 94 ? -13.864 -15.698 9.594 1.00 86.44 94 CYS A O 1
ATOM 752 N N . LYS A 1 95 ? -15.560 -14.410 8.892 1.00 86.38 95 LYS A N 1
ATOM 753 C CA . LYS A 1 95 ? -16.555 -15.497 8.845 1.00 86.38 95 LYS A CA 1
ATOM 754 C C . LYS A 1 95 ? -16.174 -16.624 7.886 1.00 86.38 95 LYS A C 1
ATOM 756 O O . LYS A 1 95 ? -16.578 -17.757 8.090 1.00 86.38 95 LYS A O 1
ATOM 761 N N . MET A 1 96 ? -15.429 -16.321 6.825 1.00 85.88 96 MET A N 1
ATOM 762 C CA . MET A 1 96 ? -14.946 -17.340 5.889 1.00 85.88 96 MET A CA 1
ATOM 763 C C . MET A 1 96 ? -13.711 -18.094 6.406 1.00 85.88 96 MET A C 1
ATOM 765 O O . MET A 1 96 ? -13.400 -19.155 5.874 1.00 85.88 96 MET A O 1
ATOM 769 N N . ASN A 1 97 ? -13.021 -17.566 7.422 1.00 84.06 97 ASN A N 1
ATOM 770 C CA . ASN A 1 97 ? -11.785 -18.111 7.991 1.00 84.06 97 ASN A CA 1
ATOM 771 C C . ASN A 1 97 ? -11.903 -18.179 9.524 1.00 84.06 97 ASN A C 1
ATOM 773 O O . ASN A 1 97 ? -11.086 -17.613 10.250 1.00 84.06 97 ASN A O 1
ATOM 777 N N . GLU A 1 98 ? -12.955 -18.844 10.019 1.00 74.12 98 GLU A N 1
ATOM 778 C CA . GLU A 1 98 ? -13.355 -18.820 11.439 1.00 74.12 98 GLU A CA 1
ATOM 779 C C . GLU A 1 98 ? -12.231 -19.214 12.414 1.00 74.12 98 GLU A C 1
ATOM 781 O O . GLU A 1 98 ? -12.220 -18.759 13.554 1.00 74.12 98 GLU A O 1
ATOM 786 N N . HIS A 1 99 ? -11.275 -20.040 11.978 1.00 80.81 99 HIS A N 1
ATOM 787 C CA . HIS A 1 99 ? -10.169 -20.516 12.812 1.00 80.81 99 HIS A CA 1
ATOM 788 C C . HIS A 1 99 ? -9.038 -19.500 13.008 1.00 80.81 99 HIS A C 1
ATOM 790 O O . HIS A 1 99 ? -8.332 -19.578 14.011 1.00 80.81 99 HIS A O 1
ATOM 796 N N . ASP A 1 100 ? -8.876 -18.559 12.080 1.00 79.38 100 ASP A N 1
ATOM 797 C CA . ASP A 1 100 ? -7.725 -17.649 12.052 1.00 79.38 100 ASP A CA 1
ATOM 798 C C . ASP A 1 100 ? -8.072 -16.250 12.558 1.00 79.38 100 ASP A C 1
ATOM 800 O O . ASP A 1 100 ? -7.202 -15.395 12.708 1.00 79.38 100 ASP A O 1
ATOM 804 N N . CYS A 1 101 ? -9.350 -15.992 12.820 1.00 78.62 101 CYS A N 1
ATOM 805 C CA . CYS A 1 101 ? -9.829 -14.648 13.045 1.00 78.62 101 CYS A CA 1
ATOM 806 C C . CYS A 1 101 ? -9.817 -14.229 14.524 1.00 78.62 101 CYS A C 1
ATOM 808 O O . CYS A 1 101 ? -10.071 -15.021 15.431 1.00 78.62 101 CYS A O 1
ATOM 810 N N . LYS A 1 102 ? -9.553 -12.941 14.775 1.00 68.69 102 LYS A N 1
ATOM 811 C CA . LYS A 1 102 ? -9.658 -12.338 16.113 1.00 68.69 102 LYS A CA 1
ATOM 812 C C . LYS A 1 102 ? -11.127 -12.189 16.522 1.00 68.69 102 LYS A C 1
ATOM 814 O O . LYS A 1 102 ? -11.988 -11.992 15.671 1.00 68.69 102 LYS A O 1
ATOM 819 N N . GLU A 1 103 ? -11.389 -12.192 17.829 1.00 65.88 103 GLU A N 1
ATOM 820 C CA . GLU A 1 103 ? -12.748 -12.095 18.393 1.00 65.88 103 GLU A CA 1
ATOM 821 C C . GLU A 1 103 ? -13.497 -10.790 18.035 1.00 65.88 103 GLU A C 1
ATOM 823 O O . GLU A 1 103 ? -14.715 -10.742 18.189 1.00 65.88 103 GLU A O 1
ATOM 828 N N . ASP A 1 104 ? -12.812 -9.760 17.515 1.00 81.62 104 ASP A N 1
ATOM 829 C CA . ASP A 1 104 ? -13.426 -8.490 17.101 1.00 81.62 104 ASP A CA 1
ATOM 830 C C . ASP A 1 104 ? -12.895 -8.002 15.730 1.00 81.62 104 ASP A C 1
ATOM 832 O O . ASP A 1 104 ? -11.805 -7.415 15.651 1.00 81.62 104 ASP A O 1
ATOM 836 N N . PRO A 1 105 ? -13.604 -8.285 14.618 1.00 84.50 105 PRO A N 1
ATOM 837 C CA . PRO A 1 105 ? -13.220 -7.819 13.291 1.00 84.50 105 PRO A CA 1
ATOM 838 C C . PRO A 1 105 ? -13.505 -6.323 13.109 1.00 84.50 105 PRO A C 1
ATOM 840 O O . PRO A 1 105 ? -14.525 -5.793 13.541 1.00 84.50 105 PRO A O 1
ATOM 843 N N . LEU A 1 106 ? -12.630 -5.642 12.369 1.00 89.38 106 LEU A N 1
ATOM 844 C CA . LEU A 1 106 ? -12.797 -4.224 12.046 1.00 89.38 106 LEU A CA 1
ATOM 845 C C . LEU A 1 106 ? -14.108 -3.973 11.273 1.00 89.38 106 LEU A C 1
ATOM 847 O O . LEU A 1 106 ? -14.419 -4.657 10.297 1.00 89.38 106 LEU A O 1
ATOM 851 N N . LEU A 1 107 ? -14.855 -2.945 11.683 1.00 90.31 107 LEU A N 1
ATOM 852 C CA . LEU A 1 107 ? -16.159 -2.579 11.108 1.00 90.31 107 LEU A CA 1
ATOM 853 C C . LEU A 1 107 ? -16.056 -1.484 10.035 1.00 90.31 107 LEU A C 1
ATOM 855 O O . LEU A 1 107 ? -16.918 -0.612 9.927 1.00 90.31 107 LEU A O 1
ATOM 859 N N . TYR A 1 108 ? -14.980 -1.498 9.256 1.00 90.50 108 TYR A N 1
ATOM 860 C CA . TYR A 1 108 ? -14.767 -0.597 8.126 1.00 90.50 108 TYR A CA 1
ATOM 861 C C . TYR A 1 108 ? -14.034 -1.335 7.001 1.00 90.50 108 TYR A C 1
ATOM 863 O O . TYR A 1 108 ? -13.309 -2.297 7.250 1.00 90.50 108 TYR A O 1
ATOM 871 N N . TRP A 1 109 ? -14.245 -0.901 5.757 1.00 92.88 109 TRP A N 1
ATOM 872 C CA . TRP A 1 109 ? -13.539 -1.425 4.590 1.00 92.88 109 TRP A CA 1
ATOM 873 C C . TRP A 1 109 ? -12.0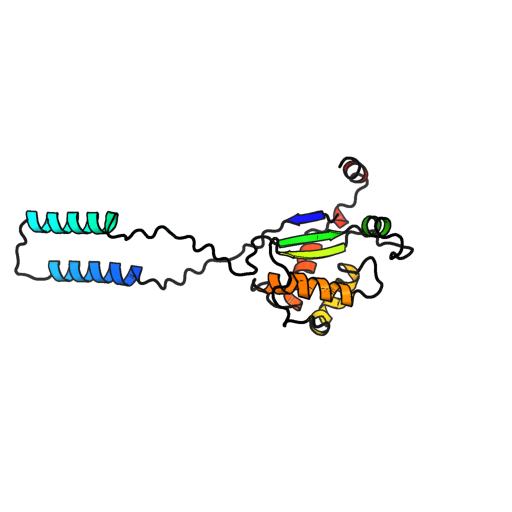47 -1.175 4.738 1.00 92.88 109 TRP A C 1
ATOM 875 O O . TRP A 1 109 ? -11.656 -0.058 5.058 1.00 92.88 109 TRP A O 1
ATOM 885 N N . THR A 1 110 ? -11.224 -2.180 4.464 1.00 95.38 110 THR A N 1
ATOM 886 C CA . THR A 1 110 ? -9.762 -2.061 4.433 1.00 95.38 110 THR A CA 1
ATOM 887 C C . THR A 1 110 ? -9.232 -2.408 3.048 1.00 95.38 110 THR A C 1
ATOM 889 O O . THR A 1 110 ? -9.931 -3.013 2.231 1.00 95.38 110 THR A O 1
ATOM 892 N N . ILE A 1 111 ? -7.995 -2.014 2.764 1.00 97.31 111 ILE A N 1
ATOM 893 C CA . ILE A 1 111 ? -7.286 -2.409 1.550 1.00 97.31 111 ILE A CA 1
ATOM 894 C C . ILE A 1 111 ? -6.910 -3.890 1.676 1.00 97.31 111 ILE A C 1
ATOM 896 O O . ILE A 1 111 ? -6.401 -4.334 2.707 1.00 97.31 111 ILE A O 1
ATOM 900 N N . HIS A 1 112 ? -7.186 -4.650 0.621 1.00 96.62 112 HIS A N 1
ATOM 901 C CA . HIS A 1 112 ? -6.591 -5.961 0.394 1.00 96.62 112 HIS A CA 1
ATOM 902 C C . HIS A 1 112 ? -5.336 -5.794 -0.461 1.00 96.62 112 HIS A C 1
ATOM 904 O O . HIS A 1 112 ? -4.259 -6.169 -0.015 1.00 96.62 112 HIS A O 1
ATOM 910 N N . GLY A 1 113 ? -5.452 -5.141 -1.622 1.00 97.38 113 GLY A N 1
ATOM 911 C CA . GLY A 1 113 ? -4.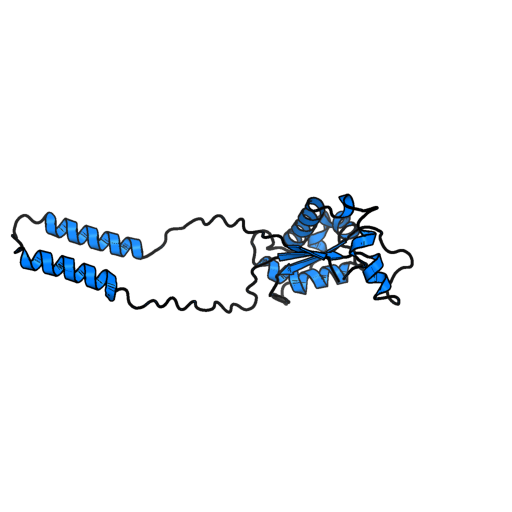276 -4.786 -2.404 1.00 97.38 113 GLY A CA 1
ATOM 912 C C . GLY A 1 113 ? -4.514 -3.933 -3.638 1.00 97.38 113 GLY A C 1
ATOM 913 O O . GLY A 1 113 ? -5.642 -3.527 -3.916 1.00 97.38 113 GLY A O 1
ATOM 914 N N . LEU A 1 114 ? -3.423 -3.613 -4.337 1.00 97.81 114 LEU A N 1
ATOM 915 C CA . LEU A 1 114 ? -3.411 -2.856 -5.588 1.00 97.81 114 LEU A CA 1
ATOM 916 C C . LEU A 1 114 ? -2.787 -3.723 -6.687 1.00 97.81 114 LEU A C 1
ATOM 918 O O . LEU A 1 114 ? -1.571 -3.859 -6.767 1.00 97.81 114 LEU A O 1
ATOM 922 N N . TRP A 1 115 ? -3.613 -4.347 -7.517 1.00 97.44 115 TRP A N 1
ATOM 923 C CA . TRP A 1 115 ? -3.171 -5.471 -8.343 1.00 97.44 115 TRP A CA 1
ATOM 924 C C . TRP A 1 115 ? -3.197 -5.152 -9.830 1.00 97.44 115 TRP A C 1
ATOM 926 O O . TRP A 1 115 ? -4.241 -4.732 -10.337 1.00 97.44 115 TRP A O 1
ATOM 936 N N . PRO A 1 116 ? -2.095 -5.407 -10.547 1.00 96.06 116 PRO A N 1
ATOM 937 C CA . PRO A 1 116 ? -2.128 -5.576 -11.992 1.00 96.06 116 PRO A CA 1
ATOM 938 C C . PRO A 1 116 ? -3.028 -6.745 -12.402 1.00 96.06 116 PRO A C 1
ATOM 940 O O . PRO A 1 116 ? -3.057 -7.778 -11.736 1.00 96.06 116 PRO A O 1
ATOM 943 N N . ASP A 1 117 ? -3.764 -6.596 -13.500 1.00 89.94 117 ASP A N 1
ATOM 944 C CA . ASP A 1 117 ? -4.785 -7.557 -13.930 1.00 89.94 117 ASP A CA 1
ATOM 945 C C . ASP A 1 117 ? -4.239 -8.895 -14.444 1.00 89.94 117 ASP A C 1
ATOM 947 O O . ASP A 1 117 ? -4.854 -9.941 -14.234 1.00 89.94 117 ASP A O 1
ATOM 951 N N . LYS A 1 118 ? -3.100 -8.859 -15.137 1.00 92.56 118 LYS A N 1
ATOM 952 C CA . LYS A 1 118 ? -2.534 -10.004 -15.873 1.00 92.56 118 LYS A CA 1
ATOM 953 C C . LYS A 1 118 ? -1.113 -10.367 -15.435 1.00 92.56 118 LYS A C 1
ATOM 955 O O . LYS A 1 118 ? -0.470 -11.192 -16.080 1.00 92.56 118 LYS A O 1
ATOM 960 N N . ALA A 1 119 ? -0.606 -9.758 -14.362 1.00 94.00 119 ALA A N 1
ATOM 961 C CA . ALA A 1 119 ? 0.791 -9.890 -13.962 1.00 94.00 119 ALA A CA 1
ATOM 962 C C . ALA A 1 119 ? 0.952 -10.107 -12.452 1.00 94.00 119 ALA A C 1
ATOM 964 O O . ALA A 1 119 ? 0.444 -9.334 -11.641 1.00 94.00 119 ALA A O 1
ATOM 965 N N . GLU A 1 120 ? 1.713 -11.143 -12.098 1.00 96.38 120 GLU A N 1
ATOM 966 C CA . GLU A 1 120 ? 2.134 -11.458 -10.731 1.00 96.38 120 GLU A CA 1
ATOM 967 C C . GLU A 1 120 ? 3.613 -11.904 -10.721 1.00 96.38 120 GLU A C 1
ATOM 969 O O . GLU A 1 120 ? 4.148 -12.319 -11.754 1.00 96.38 120 GLU A O 1
ATOM 974 N N . ASP A 1 121 ? 4.268 -11.822 -9.559 1.00 96.25 121 ASP A N 1
ATOM 975 C CA . ASP A 1 121 ? 5.634 -12.306 -9.286 1.00 96.25 121 ASP A CA 1
ATOM 976 C C . ASP A 1 121 ? 6.722 -11.778 -10.252 1.00 96.25 121 ASP A C 1
ATOM 978 O O . ASP A 1 121 ? 7.679 -12.486 -10.586 1.00 96.25 121 ASP A O 1
ATOM 982 N N . CYS A 1 122 ? 6.595 -10.524 -10.698 1.00 96.25 122 CYS A N 1
ATOM 983 C CA . CYS A 1 122 ? 7.386 -9.955 -11.797 1.00 96.25 122 CYS A CA 1
ATOM 984 C C . CYS A 1 122 ? 8.866 -9.727 -11.481 1.00 96.25 122 CYS A C 1
ATOM 986 O O . CYS A 1 122 ? 9.701 -9.716 -12.385 1.00 96.25 122 CYS A O 1
ATOM 988 N N . ASN A 1 123 ? 9.222 -9.539 -10.207 1.00 96.25 123 ASN A N 1
ATOM 989 C CA . ASN A 1 123 ? 10.618 -9.392 -9.810 1.00 96.25 123 ASN A CA 1
ATOM 990 C C . ASN A 1 123 ? 10.929 -10.104 -8.490 1.00 96.25 123 ASN A C 1
ATOM 992 O O . ASN A 1 123 ? 10.883 -9.522 -7.410 1.00 96.25 123 ASN A O 1
ATOM 996 N N . ARG A 1 124 ? 11.363 -11.363 -8.595 1.00 94.56 124 ARG A N 1
ATOM 997 C CA . ARG A 1 124 ? 11.748 -12.199 -7.442 1.00 94.56 124 ARG A CA 1
ATOM 998 C C . ARG A 1 124 ? 13.028 -11.759 -6.731 1.00 94.56 124 ARG A C 1
ATOM 1000 O O . ARG A 1 124 ? 13.344 -12.310 -5.682 1.00 94.56 124 ARG A O 1
ATOM 1007 N N . THR A 1 125 ? 13.782 -10.823 -7.308 1.00 97.56 125 THR A N 1
ATOM 1008 C CA . THR A 1 125 ? 15.004 -10.272 -6.696 1.00 97.56 125 THR A CA 1
ATOM 1009 C C . THR A 1 125 ? 14.744 -8.975 -5.935 1.00 97.56 125 THR A C 1
ATOM 1011 O O . THR A 1 125 ? 15.584 -8.546 -5.146 1.00 97.56 125 THR A O 1
ATOM 1014 N N . TRP A 1 126 ? 13.575 -8.360 -6.136 1.00 97.38 126 TRP A N 1
ATOM 1015 C CA . TRP A 1 126 ? 13.187 -7.121 -5.476 1.00 97.38 126 TRP A CA 1
ATOM 1016 C C . TRP A 1 126 ? 12.367 -7.409 -4.222 1.00 97.38 126 TRP A C 1
ATOM 1018 O O . TRP A 1 126 ? 11.147 -7.259 -4.175 1.00 97.38 126 TRP A O 1
ATOM 1028 N N . HIS A 1 127 ? 13.078 -7.860 -3.197 1.00 98.38 127 HIS A N 1
ATOM 1029 C CA . HIS A 1 127 ? 12.483 -8.219 -1.919 1.00 98.38 127 HIS A CA 1
ATOM 1030 C C . HIS A 1 127 ? 11.878 -7.015 -1.202 1.00 98.38 127 HIS A C 1
ATOM 1032 O O . HIS A 1 127 ? 12.414 -5.908 -1.265 1.00 98.38 127 HIS A O 1
ATOM 1038 N N . PHE A 1 128 ? 10.793 -7.284 -0.480 1.00 98.62 128 PHE A N 1
ATOM 1039 C CA . PHE A 1 128 ? 10.137 -6.310 0.386 1.00 98.62 128 PHE A CA 1
ATOM 1040 C C . PHE A 1 128 ? 11.090 -5.775 1.461 1.00 98.62 128 PHE A C 1
ATOM 1042 O O . PHE A 1 128 ? 11.779 -6.555 2.132 1.00 98.62 128 PHE A O 1
ATOM 1049 N N . ASN A 1 129 ? 11.072 -4.463 1.681 1.00 98.38 129 ASN A N 1
ATOM 1050 C CA . ASN A 1 129 ? 11.862 -3.790 2.695 1.00 98.38 129 ASN A CA 1
ATOM 1051 C C . ASN A 1 129 ? 11.010 -2.855 3.562 1.00 98.38 129 ASN A C 1
ATOM 1053 O O . ASN A 1 129 ? 10.846 -1.675 3.273 1.00 98.38 129 ASN A O 1
ATOM 1057 N N . LEU A 1 130 ? 10.620 -3.350 4.741 1.00 97.81 130 LEU A N 1
ATOM 1058 C CA . LEU A 1 130 ? 9.804 -2.614 5.711 1.00 97.81 130 LEU A CA 1
ATOM 1059 C C . LEU A 1 130 ? 10.331 -1.204 6.054 1.00 97.81 130 LEU A C 1
ATOM 1061 O O . LEU A 1 130 ? 9.538 -0.351 6.455 1.00 97.81 130 LEU A O 1
ATOM 1065 N N . SER A 1 131 ? 11.641 -0.935 5.935 1.00 98.12 131 SER A N 1
ATOM 1066 C CA . SER A 1 131 ? 12.172 0.408 6.202 1.00 98.12 131 SER A CA 1
ATOM 1067 C C . SER A 1 131 ? 11.676 1.469 5.217 1.00 98.12 131 SER A C 1
ATOM 1069 O O . SER A 1 131 ? 11.586 2.627 5.607 1.00 98.12 131 SER A O 1
ATOM 1071 N N . GLU A 1 132 ? 11.320 1.087 3.988 1.00 97.38 132 GLU A N 1
ATOM 1072 C CA . GLU A 1 132 ? 10.744 1.983 2.970 1.00 97.38 132 GLU A CA 1
ATOM 1073 C C . GLU A 1 132 ? 9.347 2.490 3.374 1.00 97.38 132 GLU A C 1
ATOM 1075 O O . GLU A 1 132 ? 8.866 3.495 2.864 1.00 97.38 132 GLU A O 1
ATOM 1080 N N . LEU A 1 133 ? 8.682 1.819 4.326 1.00 97.50 133 LEU A N 1
ATOM 1081 C CA . LEU A 1 133 ? 7.331 2.162 4.783 1.00 97.50 133 LEU A CA 1
ATOM 1082 C C . LEU A 1 133 ? 7.298 2.932 6.105 1.00 97.50 133 LEU A C 1
ATOM 1084 O O . LEU A 1 133 ? 6.216 3.099 6.674 1.00 97.50 133 LEU A O 1
ATOM 1088 N N . GLN A 1 134 ? 8.446 3.375 6.632 1.00 96.75 134 GLN A N 1
ATOM 1089 C CA . GLN A 1 134 ? 8.514 4.031 7.945 1.00 96.75 134 GLN A CA 1
ATOM 1090 C C . GLN A 1 134 ? 7.549 5.219 8.049 1.00 96.75 134 GLN A C 1
ATOM 1092 O O . GLN A 1 134 ? 6.772 5.289 9.006 1.00 96.75 134 GLN A O 1
ATOM 1097 N N . ASP A 1 135 ? 7.521 6.073 7.027 1.00 97.38 135 ASP A N 1
ATOM 1098 C CA . ASP A 1 135 ? 6.670 7.267 6.990 1.00 97.38 135 ASP A CA 1
ATOM 1099 C C . ASP A 1 135 ? 5.186 6.944 6.748 1.00 97.38 135 ASP A C 1
ATOM 1101 O O . ASP A 1 135 ? 4.301 7.718 7.114 1.00 97.38 135 ASP A O 1
ATOM 1105 N N . LEU A 1 136 ? 4.886 5.764 6.197 1.00 98.19 136 LEU A N 1
ATOM 1106 C CA . LEU A 1 136 ? 3.525 5.307 5.899 1.00 98.19 136 LEU A CA 1
ATOM 1107 C C . LEU A 1 136 ? 2.922 4.466 7.030 1.00 98.19 136 LEU A C 1
ATOM 1109 O O . LEU A 1 136 ? 1.760 4.066 6.963 1.00 98.19 136 LEU A O 1
ATOM 1113 N N . MET A 1 137 ? 3.678 4.177 8.091 1.00 97.81 137 MET A N 1
ATOM 1114 C CA . MET A 1 137 ? 3.338 3.083 8.997 1.00 97.81 137 MET A CA 1
ATOM 1115 C C . MET A 1 137 ? 2.080 3.298 9.841 1.00 97.81 137 MET A C 1
ATOM 1117 O O . MET A 1 137 ? 1.389 2.334 10.182 1.00 97.81 137 MET A O 1
ATOM 1121 N N . GLY A 1 138 ? 1.736 4.551 10.139 1.00 98.00 138 GLY A N 1
ATOM 1122 C CA . GLY A 1 138 ? 0.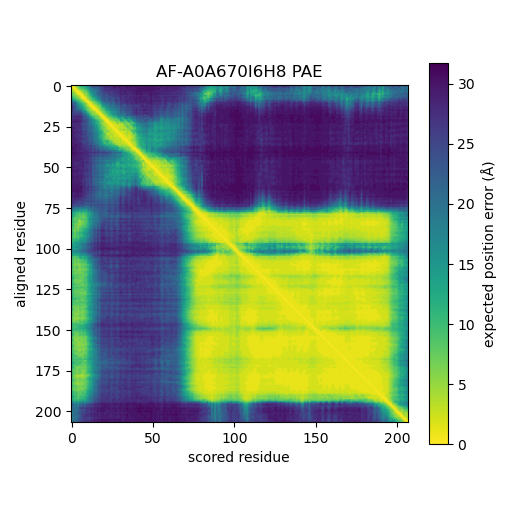447 4.874 10.754 1.00 98.00 138 GLY A CA 1
ATOM 1123 C C . GLY A 1 138 ? -0.732 4.515 9.846 1.00 98.00 138 GLY A C 1
ATOM 1124 O O . GLY A 1 138 ? -1.694 3.891 10.294 1.00 98.00 138 GLY A O 1
ATOM 1125 N N . ASP A 1 139 ? -0.629 4.854 8.563 1.00 98.38 139 ASP A N 1
ATOM 1126 C CA . ASP A 1 139 ? -1.671 4.599 7.572 1.00 98.38 139 ASP A CA 1
ATOM 1127 C C . ASP A 1 139 ? -1.736 3.123 7.166 1.00 98.38 139 ASP A C 1
ATOM 1129 O O . ASP A 1 139 ? -2.831 2.575 7.075 1.00 98.38 139 ASP A O 1
ATOM 1133 N N . MET A 1 140 ? -0.593 2.450 7.005 1.00 98.25 140 MET A N 1
ATOM 1134 C CA . MET A 1 140 ? -0.526 1.018 6.687 1.00 98.25 140 MET A CA 1
ATOM 1135 C C . MET A 1 140 ? -1.243 0.169 7.741 1.00 98.25 140 MET A C 1
ATOM 1137 O O . MET A 1 140 ? -2.092 -0.655 7.408 1.00 98.25 140 MET A O 1
ATOM 1141 N N . LYS A 1 141 ? -0.977 0.420 9.030 1.00 97.00 141 LYS A N 1
ATOM 1142 C CA . LYS A 1 141 ? -1.647 -0.286 10.137 1.00 97.00 141 LYS A CA 1
ATOM 1143 C C . LYS A 1 141 ? -3.147 -0.016 10.200 1.00 97.00 141 LYS A C 1
ATOM 1145 O O . LYS A 1 141 ? -3.896 -0.868 10.665 1.00 97.00 141 LYS A O 1
ATOM 1150 N N . LYS A 1 142 ? -3.579 1.177 9.788 1.00 96.56 142 LYS A N 1
ATOM 1151 C CA . LYS A 1 142 ? -4.977 1.599 9.881 1.00 96.56 142 LYS A CA 1
ATOM 1152 C C . LYS A 1 142 ? -5.805 1.134 8.686 1.00 96.56 142 LYS A C 1
ATOM 1154 O O . LYS A 1 142 ? -6.909 0.644 8.870 1.00 96.56 142 LYS A O 1
ATOM 1159 N N . TYR A 1 143 ? -5.303 1.324 7.473 1.00 97.44 143 TYR A N 1
ATOM 1160 C CA . TYR A 1 143 ? -6.088 1.156 6.250 1.00 97.44 143 TYR A CA 1
ATOM 1161 C C . TYR A 1 143 ? -5.741 -0.105 5.472 1.00 97.44 143 TYR A C 1
ATOM 1163 O O . TYR A 1 143 ? -6.591 -0.593 4.736 1.00 97.44 143 TYR A O 1
ATOM 1171 N N . TRP A 1 144 ? -4.552 -0.672 5.670 1.00 97.94 144 TRP A N 1
ATOM 1172 C CA . TRP A 1 144 ? -4.120 -1.899 5.005 1.00 97.94 144 TRP A CA 1
ATOM 1173 C C . TRP A 1 144 ? -3.702 -3.007 5.995 1.00 97.94 144 TRP A C 1
ATOM 1175 O O . TRP A 1 144 ? -2.661 -3.629 5.805 1.00 97.94 144 TRP A O 1
ATOM 1185 N N . PRO A 1 145 ? -4.444 -3.280 7.084 1.00 96.25 145 PRO A N 1
ATOM 1186 C CA . PRO A 1 145 ? -4.071 -4.347 8.005 1.00 96.25 145 PRO A CA 1
ATOM 1187 C C . PRO A 1 145 ? -4.241 -5.732 7.365 1.00 96.25 145 PRO A C 1
ATOM 1189 O O . PRO A 1 145 ? -5.156 -5.960 6.574 1.00 96.25 145 PRO A O 1
ATOM 1192 N N . ASP A 1 146 ? -3.425 -6.686 7.810 1.00 94.25 146 ASP A N 1
ATOM 1193 C CA . ASP A 1 146 ? -3.831 -8.096 7.780 1.00 94.25 146 ASP A CA 1
ATOM 1194 C C . ASP A 1 146 ? -5.013 -8.282 8.746 1.00 94.25 146 ASP A C 1
ATOM 1196 O O . ASP A 1 146 ? -4.901 -8.003 9.946 1.00 94.25 146 ASP A O 1
ATOM 1200 N N . VAL A 1 147 ? -6.158 -8.681 8.194 1.00 91.94 147 VAL A N 1
ATOM 1201 C CA . VAL A 1 147 ? -7.424 -8.846 8.922 1.00 91.94 147 VAL A CA 1
ATOM 1202 C C . VAL A 1 147 ? -7.567 -10.229 9.562 1.00 91.94 147 VAL A C 1
ATOM 1204 O O . VAL A 1 147 ? -8.460 -10.414 10.386 1.00 91.94 147 VAL A O 1
ATOM 1207 N N . LEU A 1 148 ? -6.700 -11.178 9.201 1.00 89.00 148 LEU A N 1
ATOM 1208 C CA . LEU A 1 148 ? -6.665 -12.533 9.745 1.00 89.00 148 LEU A CA 1
ATOM 1209 C C . LEU A 1 148 ? -5.558 -12.640 10.796 1.00 89.00 148 LEU A C 1
ATOM 1211 O O . LEU A 1 148 ? -5.814 -12.945 11.957 1.00 89.00 148 LEU A O 1
ATOM 1215 N N . HIS A 1 149 ? -4.325 -12.285 10.442 1.00 87.81 149 HIS A N 1
ATOM 1216 C CA . HIS A 1 149 ? -3.167 -12.524 11.300 1.00 87.81 149 HIS A CA 1
ATOM 1217 C C . HIS A 1 149 ? -2.708 -11.261 12.044 1.00 87.81 149 HIS A C 1
ATOM 1219 O O . HIS A 1 149 ? -2.848 -10.134 11.566 1.00 87.81 149 HIS A O 1
ATOM 1225 N N . PRO A 1 150 ? -2.091 -11.403 13.234 1.00 84.19 150 PRO A N 1
ATOM 1226 C CA . PRO A 1 150 ? -1.599 -10.257 13.996 1.00 84.19 150 PRO A CA 1
ATOM 1227 C C . PRO A 1 150 ? -0.402 -9.550 13.349 1.00 84.19 150 PRO A C 1
ATOM 1229 O O . PRO A 1 150 ? -0.169 -8.380 13.644 1.00 84.19 150 PRO A O 1
ATOM 1232 N N . ASN A 1 151 ? 0.372 -10.241 12.509 1.00 89.62 151 ASN A N 1
ATOM 1233 C CA . ASN A 1 151 ? 1.571 -9.684 11.897 1.00 89.62 151 ASN A CA 1
ATOM 1234 C C . ASN A 1 151 ? 1.299 -9.215 10.463 1.00 89.62 151 ASN A C 1
ATOM 1236 O O . ASN A 1 151 ? 1.411 -9.987 9.515 1.00 89.62 151 ASN A O 1
ATOM 1240 N N . HIS A 1 152 ? 1.023 -7.921 10.320 1.00 94.12 152 HIS A N 1
ATOM 1241 C CA . HIS A 1 152 ? 0.727 -7.298 9.029 1.00 94.12 152 HIS A CA 1
ATOM 1242 C C . HIS A 1 152 ? 1.911 -7.291 8.051 1.00 94.12 152 HIS A C 1
ATOM 1244 O O . HIS A 1 152 ? 1.707 -7.246 6.843 1.00 94.12 152 HIS A O 1
ATOM 1250 N N . THR A 1 153 ? 3.150 -7.373 8.545 1.00 96.81 153 THR A N 1
ATOM 1251 C CA . THR A 1 153 ? 4.351 -7.293 7.703 1.00 96.81 153 THR A CA 1
ATOM 1252 C C . THR A 1 153 ? 4.423 -8.433 6.692 1.00 96.81 153 THR A C 1
ATOM 1254 O O . THR A 1 153 ? 4.866 -8.221 5.568 1.00 96.81 153 THR A O 1
ATOM 1257 N N . PHE A 1 154 ? 3.977 -9.639 7.062 1.00 96.44 154 PHE A N 1
ATOM 1258 C CA . PHE A 1 154 ? 3.934 -10.764 6.123 1.00 96.44 154 PHE A CA 1
ATOM 1259 C C . PHE A 1 154 ? 2.938 -10.525 4.993 1.00 96.44 154 PHE A C 1
ATOM 1261 O O . PHE A 1 154 ? 3.234 -10.850 3.845 1.00 96.44 154 PHE A O 1
ATOM 1268 N N . PHE A 1 155 ? 1.798 -9.918 5.312 1.00 97.50 155 PHE A N 1
ATOM 1269 C CA . PHE A 1 155 ? 0.795 -9.566 4.323 1.00 97.50 155 PHE A CA 1
ATOM 1270 C C . PHE A 1 155 ? 1.307 -8.485 3.366 1.00 97.50 155 PHE A C 1
ATOM 1272 O O . PHE A 1 155 ? 1.275 -8.680 2.159 1.00 97.50 155 PHE A O 1
ATOM 1279 N N . TRP A 1 156 ? 1.900 -7.402 3.875 1.00 98.62 156 TRP A N 1
ATOM 1280 C CA . TRP A 1 156 ? 2.484 -6.361 3.015 1.00 98.62 156 TRP A CA 1
ATOM 1281 C C . TRP A 1 156 ? 3.616 -6.889 2.141 1.00 98.62 156 TRP A C 1
ATOM 1283 O O . TRP A 1 156 ? 3.681 -6.561 0.960 1.00 98.62 156 TRP A O 1
ATOM 1293 N N . LYS A 1 157 ? 4.466 -7.762 2.695 1.00 98.56 157 LYS A N 1
ATOM 1294 C CA . LYS A 1 157 ? 5.488 -8.464 1.921 1.00 98.56 157 LYS A CA 1
ATOM 1295 C C . LYS A 1 157 ? 4.873 -9.244 0.761 1.00 98.56 157 LYS A C 1
ATOM 1297 O O . LYS A 1 157 ? 5.369 -9.140 -0.355 1.00 98.56 157 LYS A O 1
ATOM 1302 N N . HIS A 1 158 ? 3.817 -10.013 1.027 1.00 98.00 158 HIS A N 1
ATOM 1303 C CA . HIS A 1 158 ? 3.123 -10.790 0.003 1.00 98.00 158 HIS A CA 1
ATOM 1304 C C . HIS A 1 158 ? 2.571 -9.887 -1.104 1.00 98.00 158 HIS A C 1
ATOM 1306 O O . HIS A 1 158 ? 2.856 -10.117 -2.275 1.00 98.00 158 HIS A O 1
ATOM 1312 N N . GLU A 1 159 ? 1.862 -8.823 -0.729 1.00 98.56 159 GLU A N 1
ATOM 1313 C CA . GLU A 1 159 ? 1.286 -7.862 -1.673 1.00 98.56 159 GLU A CA 1
ATOM 1314 C C . GLU A 1 159 ? 2.356 -7.167 -2.528 1.00 98.56 159 GLU A C 1
ATOM 1316 O O . GLU A 1 159 ? 2.173 -6.977 -3.731 1.00 98.56 159 GLU A O 1
ATOM 1321 N N . TRP A 1 160 ? 3.499 -6.811 -1.937 1.00 98.69 160 TRP A N 1
ATOM 1322 C CA . TRP A 1 160 ? 4.606 -6.211 -2.676 1.00 98.69 160 TRP A CA 1
ATOM 1323 C C . TRP A 1 160 ? 5.251 -7.195 -3.654 1.00 98.69 160 TRP A C 1
ATOM 1325 O O . TRP A 1 160 ? 5.321 -6.919 -4.850 1.00 98.69 160 TRP A O 1
ATOM 1335 N N . GLU A 1 161 ? 5.719 -8.344 -3.160 1.00 98.50 161 GLU A N 1
ATOM 1336 C CA . GLU A 1 161 ? 6.487 -9.292 -3.973 1.00 98.50 161 GLU A CA 1
ATOM 1337 C C . GLU A 1 161 ? 5.633 -9.858 -5.113 1.00 98.50 161 GLU A C 1
ATOM 1339 O O . GLU A 1 161 ? 6.115 -9.957 -6.244 1.00 98.50 161 GLU A O 1
ATOM 1344 N N . LYS A 1 162 ? 4.353 -10.134 -4.834 1.00 98.25 162 LYS A N 1
ATOM 1345 C CA . LYS A 1 162 ? 3.417 -10.700 -5.802 1.00 98.25 162 LYS A CA 1
ATOM 1346 C C . LYS A 1 162 ? 2.861 -9.667 -6.783 1.00 98.25 162 LYS A C 1
ATOM 1348 O O . LYS A 1 162 ? 2.768 -9.976 -7.965 1.00 98.25 162 LYS A O 1
ATOM 1353 N N . HIS A 1 163 ? 2.505 -8.460 -6.334 1.00 98.25 163 HIS A N 1
ATOM 1354 C CA . HIS A 1 163 ? 1.785 -7.478 -7.163 1.00 98.25 163 HIS A CA 1
ATOM 1355 C C . HIS A 1 163 ? 2.537 -6.156 -7.344 1.00 98.25 163 HIS A C 1
ATOM 1357 O O . HIS A 1 163 ? 2.624 -5.635 -8.459 1.00 98.25 163 HIS A O 1
ATOM 1363 N N . GLY A 1 164 ? 3.117 -5.616 -6.272 1.00 98.12 164 GLY A N 1
ATOM 1364 C CA . GLY A 1 164 ? 3.838 -4.342 -6.305 1.00 98.12 164 GLY A CA 1
ATOM 1365 C C . GLY A 1 164 ? 5.025 -4.335 -7.271 1.00 98.12 164 GLY A C 1
ATOM 1366 O O . GLY A 1 164 ? 5.192 -3.379 -8.029 1.00 98.12 164 GLY A O 1
ATOM 1367 N N . THR A 1 165 ? 5.784 -5.433 -7.342 1.00 98.06 165 THR A N 1
ATOM 1368 C CA . THR A 1 165 ? 6.911 -5.567 -8.283 1.00 98.06 165 THR A CA 1
ATOM 1369 C C . THR A 1 165 ? 6.488 -5.482 -9.753 1.00 98.06 165 THR A C 1
ATOM 1371 O O . THR A 1 165 ? 7.253 -4.999 -10.586 1.00 98.06 165 THR A O 1
ATOM 1374 N N . CYS A 1 166 ? 5.264 -5.901 -10.074 1.00 97.31 166 CYS A N 1
ATOM 1375 C CA . CYS A 1 166 ? 4.661 -5.781 -11.400 1.00 97.31 166 CYS A CA 1
ATOM 1376 C C . CYS A 1 166 ? 4.164 -4.358 -11.668 1.00 97.31 166 CYS A C 1
ATOM 1378 O O . CYS A 1 166 ? 4.400 -3.784 -12.733 1.00 97.31 166 CYS A O 1
ATOM 1380 N N . ALA A 1 167 ? 3.500 -3.761 -10.675 1.00 97.00 167 ALA A N 1
ATOM 1381 C CA . ALA A 1 167 ? 2.989 -2.400 -10.757 1.00 97.00 167 ALA A CA 1
ATOM 1382 C C . ALA A 1 167 ? 4.117 -1.364 -10.931 1.00 97.00 167 ALA A C 1
ATOM 1384 O O . ALA A 1 167 ? 3.924 -0.342 -11.591 1.00 97.00 167 ALA A O 1
ATOM 1385 N N . ALA A 1 168 ? 5.311 -1.663 -10.409 1.00 96.75 168 ALA A N 1
ATOM 1386 C CA . ALA A 1 168 ? 6.506 -0.828 -10.490 1.00 96.75 168 ALA A CA 1
ATOM 1387 C C . ALA A 1 168 ? 7.032 -0.577 -11.919 1.00 96.75 168 ALA A C 1
ATOM 1389 O O . ALA A 1 168 ? 7.925 0.253 -12.098 1.00 96.75 168 ALA A O 1
ATOM 1390 N N . MET A 1 169 ? 6.464 -1.229 -12.942 1.00 91.44 169 MET A N 1
ATOM 1391 C CA . MET A 1 169 ? 6.669 -0.858 -14.348 1.00 91.44 169 MET A CA 1
ATOM 1392 C C . MET A 1 169 ? 6.132 0.549 -14.668 1.00 91.44 169 MET A C 1
ATOM 1394 O O . MET A 1 169 ? 6.640 1.205 -15.577 1.00 91.44 169 MET A O 1
ATOM 1398 N N . LEU A 1 170 ? 5.141 1.044 -13.915 1.00 94.12 170 LEU A N 1
ATOM 1399 C CA . LEU A 1 170 ? 4.699 2.436 -13.997 1.00 94.12 170 LEU A CA 1
ATOM 1400 C C . LEU A 1 170 ? 5.596 3.353 -13.163 1.00 94.12 170 LEU A C 1
ATOM 1402 O O . LEU A 1 170 ? 5.802 3.129 -11.973 1.00 94.12 170 LEU A O 1
ATOM 1406 N N . GLU A 1 171 ? 6.027 4.474 -13.742 1.00 95.00 171 GLU A N 1
ATOM 1407 C CA . GLU A 1 171 ? 6.870 5.478 -13.069 1.00 95.00 171 GLU A CA 1
ATOM 1408 C C . GLU A 1 171 ? 6.249 6.040 -11.773 1.00 95.00 171 GLU A C 1
ATOM 1410 O O . GLU A 1 171 ? 6.946 6.361 -10.803 1.00 95.00 171 GLU A O 1
ATOM 1415 N N . SER A 1 172 ? 4.919 6.127 -11.729 1.00 96.12 172 SER A N 1
ATOM 1416 C CA . SER A 1 172 ? 4.166 6.576 -10.555 1.00 96.12 172 SER A CA 1
ATOM 1417 C C . SER A 1 172 ? 4.146 5.557 -9.409 1.00 96.12 172 SER A C 1
ATOM 1419 O O . SER A 1 172 ? 3.768 5.926 -8.299 1.00 96.12 172 SER A O 1
ATOM 1421 N N . LEU A 1 173 ? 4.570 4.314 -9.661 1.00 97.69 173 LEU A N 1
ATOM 1422 C CA . LEU A 1 173 ? 4.570 3.177 -8.733 1.00 97.69 173 LEU A CA 1
ATOM 1423 C C . LEU A 1 173 ? 5.949 2.501 -8.627 1.00 97.69 173 LEU A C 1
ATOM 1425 O O . LEU A 1 173 ? 6.069 1.470 -7.976 1.00 97.69 173 LEU A O 1
ATOM 1429 N N . ASN A 1 174 ? 6.991 3.054 -9.257 1.00 97.19 174 ASN A N 1
ATOM 1430 C CA . ASN A 1 174 ? 8.297 2.406 -9.452 1.00 97.19 174 ASN A CA 1
ATOM 1431 C C . ASN A 1 174 ? 9.199 2.324 -8.203 1.00 97.19 174 ASN A C 1
ATOM 1433 O O . ASN A 1 174 ? 10.424 2.281 -8.316 1.00 97.19 174 ASN A O 1
ATOM 1437 N N . SER A 1 175 ? 8.608 2.313 -7.012 1.00 98.25 175 SER A N 1
ATOM 1438 C CA . SER A 1 175 ? 9.266 1.982 -5.751 1.00 98.25 175 SER A CA 1
ATOM 1439 C C . SER A 1 175 ? 8.247 1.412 -4.765 1.00 98.25 175 SER A C 1
ATOM 1441 O O . SER A 1 175 ? 7.042 1.631 -4.914 1.00 98.25 175 SER A O 1
ATOM 1443 N N . GLU A 1 176 ? 8.733 0.718 -3.734 1.00 98.38 176 GLU A N 1
ATOM 1444 C CA . GLU A 1 176 ? 7.887 0.177 -2.665 1.00 98.38 176 GLU A CA 1
ATOM 1445 C C . GLU A 1 176 ? 7.066 1.291 -1.996 1.00 98.38 176 GLU A C 1
ATOM 1447 O O . GLU A 1 176 ? 5.835 1.230 -1.971 1.00 98.38 176 GLU A O 1
ATOM 1452 N N . GLU A 1 177 ? 7.727 2.371 -1.570 1.00 98.38 177 GLU A N 1
ATOM 1453 C CA . GLU A 1 177 ? 7.069 3.542 -0.981 1.00 98.38 177 GLU A CA 1
ATOM 1454 C C . GLU A 1 177 ? 5.984 4.122 -1.905 1.00 98.38 177 GLU A C 1
ATOM 1456 O O . GLU A 1 177 ? 4.858 4.358 -1.465 1.00 98.38 177 GLU A O 1
ATOM 1461 N N . LYS A 1 178 ? 6.279 4.313 -3.202 1.00 98.62 178 LYS A N 1
ATOM 1462 C CA . LYS A 1 178 ? 5.318 4.869 -4.169 1.00 98.62 178 LYS A CA 1
ATOM 1463 C C . LYS A 1 178 ? 4.101 3.970 -4.352 1.00 98.62 178 LYS A C 1
ATOM 1465 O O . LYS A 1 178 ? 2.982 4.481 -4.398 1.00 98.62 178 LYS A O 1
ATOM 1470 N N . TYR A 1 179 ? 4.302 2.658 -4.442 1.00 98.75 179 TYR A N 1
ATOM 1471 C CA . TYR A 1 179 ? 3.221 1.687 -4.588 1.00 98.75 179 TYR A CA 1
ATOM 1472 C C . TYR A 1 179 ? 2.259 1.729 -3.397 1.00 98.75 179 TYR A C 1
ATOM 1474 O O . TYR A 1 179 ? 1.053 1.938 -3.573 1.00 98.75 179 TYR A O 1
ATOM 1482 N N . PHE A 1 180 ? 2.794 1.618 -2.178 1.00 98.75 180 PHE A N 1
ATOM 1483 C CA . PHE A 1 180 ? 1.979 1.645 -0.966 1.00 98.75 180 PHE A CA 1
ATOM 1484 C C . PHE A 1 180 ? 1.336 3.017 -0.735 1.00 98.75 180 PHE A C 1
ATOM 1486 O O . PHE A 1 180 ? 0.143 3.100 -0.437 1.00 98.75 180 PHE A O 1
ATOM 1493 N N . SER A 1 181 ? 2.083 4.104 -0.947 1.00 98.50 181 SER A N 1
ATOM 1494 C CA . SER A 1 181 ? 1.572 5.473 -0.839 1.00 98.50 181 SER A CA 1
ATOM 1495 C C . SER A 1 181 ? 0.427 5.727 -1.822 1.00 98.50 181 SER A C 1
ATOM 1497 O O . SER A 1 181 ? -0.616 6.257 -1.431 1.00 98.50 181 SER A O 1
ATOM 1499 N N . LYS A 1 182 ? 0.554 5.274 -3.080 1.00 98.31 182 LYS A N 1
ATOM 1500 C CA . LYS A 1 182 ? -0.512 5.425 -4.075 1.00 98.31 182 LYS A CA 1
ATOM 1501 C C . LYS A 1 182 ? -1.763 4.655 -3.674 1.00 98.31 182 LYS A C 1
ATOM 1503 O O . LYS A 1 182 ? -2.847 5.225 -3.719 1.00 98.31 182 LYS A O 1
ATOM 1508 N N . ALA A 1 183 ? -1.648 3.399 -3.255 1.00 98.06 183 ALA A N 1
ATOM 1509 C CA . ALA A 1 183 ? -2.809 2.627 -2.815 1.00 98.06 183 ALA A CA 1
ATOM 1510 C C . ALA A 1 183 ? -3.532 3.292 -1.627 1.00 98.06 183 ALA A C 1
ATOM 1512 O O . ALA A 1 183 ? -4.759 3.399 -1.633 1.00 98.06 183 ALA A O 1
ATOM 1513 N N . LEU A 1 184 ? -2.780 3.812 -0.648 1.00 98.50 184 LEU A N 1
ATOM 1514 C CA . LEU A 1 184 ? -3.326 4.574 0.480 1.00 98.50 184 LEU A CA 1
ATOM 1515 C C . LEU A 1 184 ? -4.017 5.870 0.025 1.00 98.50 184 LEU A C 1
ATOM 1517 O O . LEU A 1 184 ? -5.090 6.206 0.530 1.00 98.50 184 LEU A O 1
ATOM 1521 N N . GLU A 1 185 ? -3.431 6.597 -0.930 1.00 97.62 185 GLU A N 1
ATOM 1522 C CA . GLU A 1 185 ? -4.031 7.789 -1.539 1.00 97.62 185 GLU A CA 1
ATOM 1523 C C . GLU A 1 185 ? -5.365 7.451 -2.219 1.00 97.62 185 GLU A C 1
ATOM 1525 O O . GLU A 1 185 ? -6.376 8.112 -1.973 1.00 97.62 185 GLU A O 1
ATOM 1530 N N . LEU A 1 186 ? -5.381 6.408 -3.053 1.00 95.44 186 LEU A N 1
ATOM 1531 C CA . LEU A 1 186 ? -6.569 5.985 -3.790 1.00 95.44 186 LEU A CA 1
ATOM 1532 C C . LEU A 1 186 ? -7.679 5.513 -2.847 1.00 95.44 186 LEU A C 1
ATOM 1534 O O . LEU A 1 186 ? -8.832 5.903 -3.027 1.00 95.44 186 LEU A O 1
ATOM 1538 N N . TYR A 1 187 ? -7.334 4.752 -1.806 1.00 94.88 187 TYR A N 1
ATOM 1539 C CA . TYR A 1 187 ? -8.269 4.326 -0.766 1.00 94.88 187 TYR A CA 1
ATOM 1540 C C . TYR A 1 187 ? -8.938 5.524 -0.077 1.00 94.88 187 TYR A C 1
ATOM 1542 O O . TYR A 1 187 ? -10.164 5.582 0.016 1.00 94.88 187 TYR A O 1
ATOM 1550 N N . LYS A 1 188 ? -8.149 6.525 0.344 1.00 94.94 188 LYS A N 1
ATOM 1551 C CA . LYS A 1 188 ? -8.672 7.749 0.977 1.00 94.94 188 LYS A CA 1
ATOM 1552 C C . LYS A 1 188 ? -9.533 8.579 0.024 1.00 94.94 188 LYS A C 1
ATOM 1554 O O . LYS A 1 188 ? -10.426 9.281 0.478 1.00 94.94 188 LYS A O 1
ATOM 1559 N N . ARG A 1 189 ? -9.253 8.528 -1.281 1.00 93.06 189 ARG A N 1
ATOM 1560 C CA . ARG A 1 189 ? -10.021 9.245 -2.307 1.00 93.06 189 ARG A CA 1
ATOM 1561 C C . ARG A 1 189 ? -11.366 8.580 -2.599 1.00 93.06 189 ARG A C 1
ATOM 1563 O O . ARG A 1 189 ? -12.346 9.287 -2.799 1.00 93.06 189 ARG A O 1
ATOM 1570 N N . ILE A 1 190 ? -11.400 7.249 -2.680 1.00 90.06 190 ILE A N 1
ATOM 1571 C CA . ILE A 1 190 ? -12.635 6.490 -2.924 1.00 90.06 190 ILE A CA 1
ATOM 1572 C C . ILE A 1 190 ? -13.538 6.529 -1.688 1.00 90.06 190 ILE A C 1
ATOM 1574 O O . ILE A 1 190 ? -14.749 6.674 -1.831 1.00 90.06 190 ILE A O 1
ATOM 1578 N N . ASP A 1 191 ? -12.942 6.386 -0.501 1.00 87.38 191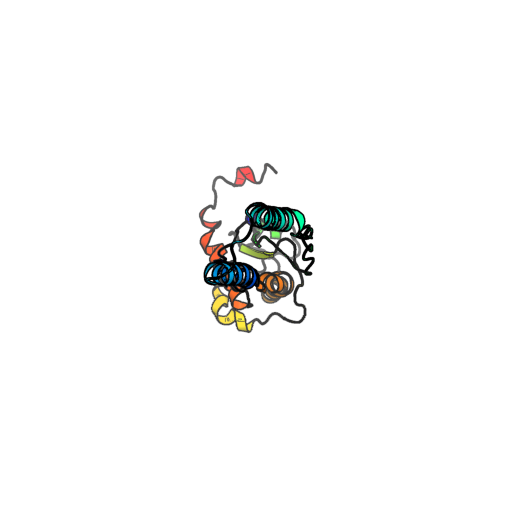 ASP A N 1
ATOM 1579 C CA . ASP A 1 191 ? -13.604 6.446 0.804 1.00 87.38 191 ASP A CA 1
ATOM 1580 C C . ASP A 1 191 ? -14.922 5.656 0.862 1.00 87.38 191 ASP A C 1
ATOM 1582 O O . ASP A 1 191 ? -15.988 6.203 1.148 1.00 87.38 191 ASP A O 1
ATOM 1586 N N . LEU A 1 192 ? -14.864 4.338 0.618 1.00 83.44 192 LEU A N 1
ATOM 1587 C CA . LEU A 1 192 ? -16.041 3.456 0.719 1.00 83.44 192 LEU A CA 1
ATOM 1588 C C . LEU A 1 192 ? -16.714 3.507 2.101 1.00 83.44 192 LEU A C 1
ATOM 1590 O O . LEU A 1 192 ? -17.889 3.172 2.232 1.00 83.44 192 LEU A O 1
ATOM 1594 N N . ASN A 1 193 ? -15.988 3.929 3.137 1.00 81.38 193 ASN A N 1
ATOM 1595 C CA . ASN A 1 193 ? -16.526 4.038 4.488 1.00 81.38 193 ASN A CA 1
ATOM 1596 C C . ASN A 1 193 ? -17.478 5.224 4.656 1.00 81.38 193 ASN A C 1
ATOM 1598 O O . ASN A 1 193 ? -18.397 5.134 5.468 1.00 81.38 193 ASN A O 1
ATOM 1602 N N . SER A 1 194 ? -17.327 6.287 3.860 1.00 81.81 194 SER A N 1
ATOM 1603 C CA . SER A 1 194 ? -18.303 7.386 3.814 1.00 81.81 194 SER A CA 1
ATOM 1604 C C . SER A 1 194 ? -19.678 6.961 3.288 1.00 81.81 194 SER A C 1
ATOM 1606 O O . SER A 1 194 ? -20.678 7.615 3.574 1.00 81.81 194 SER A O 1
ATOM 1608 N N . TRP A 1 195 ? -19.742 5.832 2.578 1.00 69.81 195 TRP A N 1
ATOM 1609 C CA . TRP A 1 195 ? -20.966 5.266 2.016 1.00 69.81 195 TRP A CA 1
ATOM 1610 C C . TRP A 1 195 ? -21.594 4.203 2.928 1.00 69.81 195 TRP A C 1
ATOM 1612 O O . TRP A 1 195 ? -22.477 3.468 2.484 1.00 69.81 195 TRP A O 1
ATOM 1622 N N . GLN A 1 196 ? -21.147 4.086 4.193 1.00 61.00 196 GLN A N 1
ATOM 1623 C CA . GLN A 1 196 ? -21.662 3.050 5.085 1.00 61.00 196 GLN A CA 1
ATOM 1624 C C . GLN A 1 196 ? -23.169 3.190 5.339 1.00 61.00 196 GLN A C 1
ATOM 1626 O O . GLN A 1 196 ? -23.673 4.294 5.554 1.00 61.00 196 GLN A O 1
ATOM 1631 N N . PRO A 1 197 ? -23.913 2.075 5.352 1.00 54.44 197 PRO A N 1
ATOM 1632 C CA . PRO A 1 197 ? -25.253 2.133 4.829 1.00 54.44 197 PRO A CA 1
ATOM 1633 C C . PRO A 1 197 ? -26.263 1.517 5.799 1.00 54.44 197 PRO A C 1
ATOM 1635 O O . PRO A 1 197 ? -26.271 0.312 6.050 1.00 54.44 197 PRO A O 1
ATOM 1638 N N . SER A 1 198 ? -27.236 2.309 6.231 1.00 48.84 198 SER A N 1
ATOM 1639 C CA . SER A 1 198 ? -28.529 1.730 6.606 1.00 48.84 198 SER A CA 1
ATOM 1640 C C . SER A 1 198 ? -29.207 1.012 5.416 1.00 48.84 198 SER A C 1
ATOM 1642 O O . SER A 1 198 ? -30.206 0.337 5.622 1.00 48.84 198 SER A O 1
ATOM 1644 N N . GLU A 1 199 ? -28.649 1.092 4.194 1.00 52.66 199 GLU A N 1
ATOM 1645 C CA . GLU A 1 199 ? -29.299 0.682 2.935 1.00 52.66 199 GLU A CA 1
ATOM 1646 C C . GLU A 1 199 ? -28.572 -0.405 2.086 1.00 52.66 199 GLU A C 1
ATOM 1648 O O . GLU A 1 199 ? -29.210 -1.031 1.247 1.00 52.66 199 GLU A O 1
ATOM 1653 N N . MET A 1 200 ? -27.278 -0.724 2.274 1.00 50.47 200 MET A N 1
ATOM 1654 C CA . MET A 1 200 ? -26.562 -1.729 1.440 1.00 50.47 200 MET A CA 1
ATOM 1655 C C . MET A 1 200 ? -26.676 -3.147 2.002 1.00 50.47 200 MET A C 1
ATOM 1657 O O . MET A 1 200 ? -26.344 -4.107 1.305 1.00 50.47 200 MET A O 1
ATOM 1661 N N . LEU A 1 201 ? -27.194 -3.310 3.226 1.00 49.94 201 LEU A N 1
ATOM 1662 C CA . LEU A 1 201 ? -27.535 -4.632 3.761 1.00 49.94 201 LEU A CA 1
ATOM 1663 C C . LEU A 1 201 ? -28.568 -5.362 2.883 1.00 49.94 201 LEU A C 1
ATOM 1665 O O . LEU A 1 201 ? -28.613 -6.58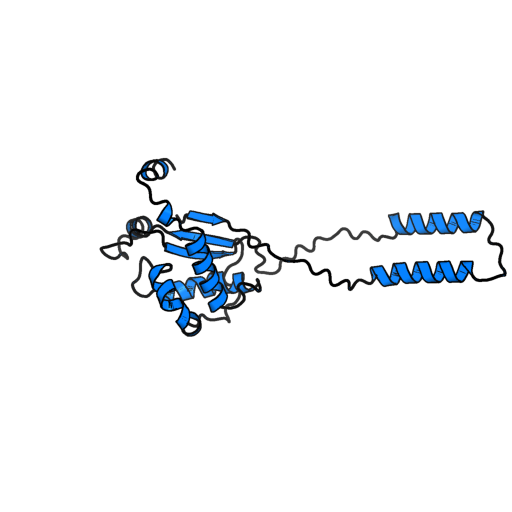8 2.908 1.00 49.94 201 LEU A O 1
ATOM 1669 N N . LEU A 1 202 ? -29.346 -4.645 2.061 1.00 43.50 202 LEU A N 1
ATOM 1670 C CA . LEU A 1 202 ? -30.297 -5.265 1.137 1.00 43.50 202 LEU A CA 1
ATOM 1671 C C . LEU A 1 202 ? -29.684 -5.776 -0.177 1.00 43.50 202 LEU A C 1
ATOM 1673 O O . LEU A 1 202 ? -30.264 -6.671 -0.784 1.00 43.50 202 LEU A O 1
ATOM 1677 N N . GLN A 1 203 ? -28.533 -5.266 -0.628 1.00 41.16 203 GLN A N 1
ATOM 1678 C CA . GLN A 1 203 ? -27.977 -5.657 -1.936 1.00 41.16 203 GLN A CA 1
ATOM 1679 C C . GLN A 1 203 ? -26.989 -6.826 -1.868 1.00 41.16 203 GLN A C 1
ATOM 1681 O O . GLN A 1 203 ? -26.918 -7.605 -2.814 1.00 41.16 203 GLN A O 1
ATOM 1686 N N . MET A 1 204 ? -26.302 -7.038 -0.741 1.00 40.81 204 MET A N 1
ATOM 1687 C CA . MET A 1 204 ? -25.427 -8.211 -0.559 1.00 40.81 204 MET A CA 1
ATOM 1688 C C . MET A 1 204 ? -26.179 -9.532 -0.311 1.00 40.81 204 MET A C 1
ATOM 1690 O O . MET A 1 204 ? -25.548 -10.581 -0.278 1.00 40.81 204 MET A O 1
ATOM 1694 N N . LEU A 1 205 ? -27.509 -9.504 -0.161 1.00 37.69 205 LEU A N 1
ATOM 1695 C CA . LEU A 1 205 ? -28.354 -10.706 -0.087 1.00 37.69 205 LEU A CA 1
ATOM 1696 C C . LEU A 1 205 ? -28.918 -11.144 -1.454 1.00 37.69 205 LEU A C 1
ATOM 1698 O O . LEU A 1 205 ? -29.670 -12.114 -1.503 1.00 37.69 205 LEU A O 1
ATOM 1702 N N . MET A 1 206 ? -28.591 -10.449 -2.552 1.00 31.98 206 MET A N 1
ATOM 1703 C CA . MET A 1 206 ? -29.129 -10.739 -3.893 1.00 31.98 206 MET A CA 1
ATOM 1704 C C . MET A 1 206 ? -28.083 -11.160 -4.939 1.00 31.98 206 MET A C 1
ATOM 1706 O O . MET A 1 206 ? -28.364 -11.075 -6.135 1.00 31.98 206 MET A O 1
ATOM 1710 N N . VAL A 1 207 ? -26.911 -11.645 -4.523 1.00 38.84 207 VAL A N 1
ATOM 1711 C CA . VAL A 1 207 ? -25.975 -12.346 -5.424 1.00 38.84 207 VAL A CA 1
ATOM 1712 C C . VAL A 1 207 ? -25.667 -13.724 -4.869 1.00 38.84 207 VAL A C 1
ATOM 1714 O O . VAL A 1 207 ? -25.291 -13.792 -3.678 1.00 38.84 207 VAL A O 1
#

Mean predicted aligned error: 16.23 Å

InterPro domains:
  IPR001568 Ribonuclease T2-like [PF00445] (80-195)
  IPR001568 Ribonuclease T2-like [PTHR11240] (58-195)
  IPR018188 Ribonuclease T2, His active site 1 [PS00530] (109-116)
  IPR033130 Ribonuclease T2, His active site 2 [PS00531] (155-166)
  IPR033697 Ribonuclease T2, eukaryotic [cd01061] (80-195)
  IPR036430 Ribonuclease T2-like superfamily [G3DSA:3.90.730.10] (73-201)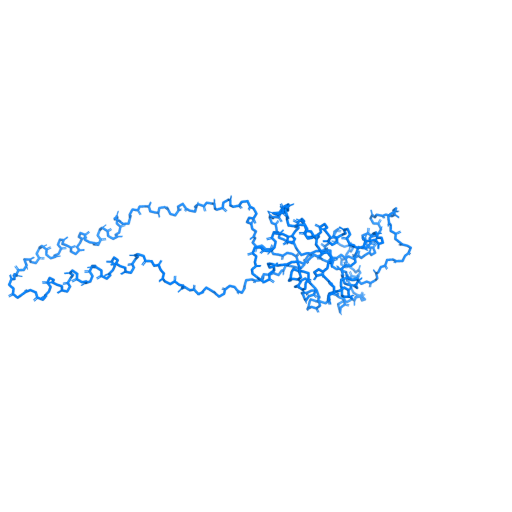
  IPR036430 Ribonuclease T2-like superfamily [SSF55895] (77-194)

Foldseek 3Di:
DWDWDWDQPPPDPPPPPPDDCVVVVVVVVVVVVVVVVPDPDDDDDPVVVVCVVVVVVCCVVPVPPPPPVPPPVPPPQLDFRTKIFTKDQLVVVCVVVVPQADPDFDRAIATQAIAGDRFWQQDPPPFDDCVLCPVVVVLCCPRVAPSRHPDRSVSLRRRCRTGLNSVLVDPCSVDSNSRVVVSSVVCVVVVVVVVDDPPCVVVVVPD

Solvent-accessible surface area (backbone atoms only — not comparable to full-atom values): 12375 Å² total; per-residue (Å²): 135,62,61,60,50,82,48,86,81,87,75,77,77,81,74,80,76,85,80,56,73,66,57,57,54,54,49,50,53,52,52,55,53,50,57,62,69,70,50,96,80,71,90,74,55,70,67,61,56,49,51,51,54,52,49,52,49,50,37,60,72,62,59,50,64,84,70,64,75,68,72,66,74,75,78,52,88,58,61,58,88,45,41,31,46,25,28,35,51,31,56,60,58,28,69,76,37,68,89,58,36,62,100,73,59,57,96,52,69,28,43,70,46,61,33,38,72,66,24,61,57,60,32,88,84,60,69,68,56,76,76,60,38,62,90,46,44,72,55,42,63,70,42,47,46,44,72,50,51,93,64,35,66,62,50,54,35,49,48,33,34,35,16,35,45,37,44,29,77,40,84,81,20,56,40,73,44,38,37,56,50,48,49,53,51,51,50,66,70,67,36,71,62,81,65,67,53,102,66,56,76,68,60,74,75,74,116

Sequence (207 aa):
MGAGVLQNLEGQKFDFSFTSNSCLIVVLCLHVFFSIIESPKRSMNPITSYCLFVGCFWLAIFGGTATHELEESDDHPHKWEMLYLVHQWPVTVCKMNEHDCKEDPLLYWTIHGLWPDKAEDCNRTWHFNLSELQDLMGDMKKYWPDVLHPNHTFFWKHEWEKHGTCAAMLESLNSEEKYFSKALELYKRIDLNSWQPSEMLLQMLMV